Protein AF-A0A927T0H8-F1 (afdb_monomer)

Sequence (207 aa):
MIKKVFVKIILNYILGYVNIKVESYYIERFINICTSKKIFLWNIKRERATILYANISIKEYKQLKDIARKVSMKVSIEKKKGLPILLHKYRKRKIFAGFLLFIAIVLIIISQFIWNIEITGDEKINKTEILQELNNLGLDTGVLKSKINTTDIINEIRLKRNDIAWLGITLKGTNAIIEVVAREEKPNIIDENDYCNIVSEKARYNY

Nearest PDB structures (foldseek):
  6l3n-assembly2_B  TM=7.701E-01  e=1.654E-01  Actinosynnema pretiosum subsp. auranticum
  8g4u-assembly2_D  TM=7.265E-01  e=1.206E-01  Saccharopolyspora erythraea
  6iyr-assembly1_A  TM=6.822E-01  e=8.256E-02  Streptomyces albus subsp. albus
  5bp1-assembly1_A  TM=7.626E-01  e=1.248E+00  Mycolicibacterium smegmatis MC2 155
  7agt-assembly2_B  TM=6.842E-01  e=3.217E+00  Mycobacterium tuberculosis variant bovis AF2122/97

Secondary structure (DSSP, 8-state):
-HHHHHHHHHHHHHH-EEEEEEE-S-HHHHHHHHHHTT---EEEEEEETTEEEEEEEHHHHHHHHHHHHHTT-EEEEEEEESHHHHHHHTTTHHHHHHHHHHHHHHHHHHTTB--EEEEEE-TTS-HHHHHHHHHHTT--TT-BGGG--HHHHHHHHHHH-TTEEEEEEEEETTEEEEEEEEPPPPPP---TTS-------------

Radius of gyration: 41.16 Å; Cα contacts (8 Å, |Δi|>4): 237; chains: 1; bounding box: 79×66×105 Å

Foldseek 3Di:
DVVVVVVVVVVLQAQWKFKKKKFALCVVVLVVVCVVVVWDWPPWDDPDNGIIITIGRPVSVVVSVVVCVVVVIDMDTPDIHHDVVVCVVCVVCVVVVVVVVVVVVVVVVLQQFAAEEAEAEDPVDDPVVVQVLCVVQPNDGGGGNVVDDQVVSQVVCVVVDPQWPGWDWDDDGNYIYIYTYTDDDDPPPDDPPDDDDDDDDDDDDDD

pLDDT: mean 78.47, std 12.2, range [50.78, 95.25]

Structure (mmCIF, N/CA/C/O backbone):
data_AF-A0A927T0H8-F1
#
_entry.id   AF-A0A927T0H8-F1
#
loop_
_atom_site.group_PDB
_atom_site.id
_atom_site.type_symbol
_atom_site.label_atom_id
_atom_site.label_alt_id
_atom_site.label_comp_id
_atom_site.label_asym_id
_atom_site.label_entity_id
_atom_site.label_seq_id
_atom_site.pdbx_PDB_ins_code
_atom_site.Cartn_x
_atom_site.Cartn_y
_atom_site.Cartn_z
_atom_site.occupancy
_atom_site.B_iso_or_equiv
_atom_site.auth_seq_id
_atom_site.auth_comp_id
_atom_site.auth_asym_id
_atom_site.auth_atom_id
_atom_site.pdbx_PDB_model_num
ATOM 1 N N . MET A 1 1 ? -4.215 6.731 -38.609 1.00 51.22 1 MET A N 1
ATOM 2 C CA . MET A 1 1 ? -2.815 6.265 -38.788 1.00 51.22 1 MET A CA 1
ATOM 3 C C . MET A 1 1 ? -1.902 6.672 -37.619 1.00 51.22 1 MET A C 1
ATOM 5 O O . MET A 1 1 ? -1.222 5.814 -37.072 1.00 51.22 1 MET A O 1
ATOM 9 N N . ILE A 1 2 ? -1.968 7.928 -37.155 1.00 54.09 2 ILE A N 1
ATOM 10 C CA . ILE A 1 2 ? -1.129 8.506 -36.079 1.00 54.09 2 ILE A CA 1
ATOM 11 C C . ILE A 1 2 ? -1.240 7.763 -34.728 1.00 54.09 2 ILE A C 1
ATOM 13 O O . ILE A 1 2 ? -0.222 7.467 -34.107 1.00 54.09 2 ILE A O 1
ATOM 17 N N . LYS A 1 3 ? -2.449 7.352 -34.308 1.00 53.38 3 LYS A N 1
ATOM 18 C CA . LYS A 1 3 ? -2.653 6.598 -33.049 1.00 53.38 3 LYS A CA 1
ATOM 19 C C . LYS A 1 3 ? -1.874 5.271 -32.996 1.00 53.38 3 LYS A C 1
ATOM 21 O O . LYS A 1 3 ? -1.284 4.956 -31.970 1.00 53.38 3 LYS A O 1
ATOM 26 N N . LYS A 1 4 ? -1.802 4.515 -34.103 1.00 61.75 4 LYS A N 1
ATOM 27 C CA . LYS A 1 4 ? -1.051 3.240 -34.162 1.00 61.75 4 LYS A CA 1
ATOM 28 C C . LYS A 1 4 ? 0.462 3.452 -34.034 1.00 61.75 4 LYS A C 1
ATOM 30 O O . LYS A 1 4 ? 1.142 2.640 -33.414 1.00 61.75 4 LYS A O 1
ATOM 35 N N . VAL A 1 5 ? 0.977 4.550 -34.588 1.00 63.62 5 VAL A N 1
ATOM 36 C CA . VAL A 1 5 ? 2.399 4.914 -34.510 1.00 63.62 5 VAL A CA 1
ATOM 37 C C . VAL A 1 5 ? 2.775 5.297 -33.079 1.00 63.62 5 VAL A C 1
ATOM 39 O O . VAL A 1 5 ? 3.763 4.794 -32.552 1.00 63.62 5 VAL A O 1
ATOM 42 N N . PHE A 1 6 ? 1.944 6.103 -32.415 1.00 63.34 6 PHE A N 1
ATOM 43 C CA . PHE A 1 6 ? 2.181 6.537 -31.036 1.00 63.34 6 PHE A CA 1
ATOM 44 C C . PHE A 1 6 ? 2.152 5.366 -30.040 1.00 63.34 6 PHE A C 1
ATOM 46 O O . PHE A 1 6 ? 3.054 5.227 -29.216 1.00 63.34 6 PHE A O 1
ATOM 53 N N . VAL A 1 7 ? 1.179 4.457 -30.181 1.00 68.38 7 VAL A N 1
ATOM 54 C CA . VAL A 1 7 ? 1.100 3.228 -29.371 1.00 68.38 7 VAL A CA 1
ATOM 55 C C . VAL A 1 7 ? 2.334 2.348 -29.578 1.00 68.38 7 VAL A C 1
ATOM 57 O O . VAL A 1 7 ? 2.894 1.845 -28.608 1.00 68.38 7 VAL A O 1
ATOM 60 N N . LYS A 1 8 ? 2.814 2.199 -30.821 1.00 66.62 8 LYS A N 1
ATOM 61 C CA . LYS A 1 8 ? 4.019 1.408 -31.116 1.00 66.62 8 LYS A CA 1
ATOM 62 C C . LYS A 1 8 ? 5.281 2.037 -30.513 1.00 66.62 8 LYS A C 1
ATOM 64 O O . LYS A 1 8 ? 6.138 1.312 -30.012 1.00 66.62 8 LYS A O 1
ATOM 69 N N . ILE A 1 9 ? 5.380 3.368 -30.503 1.00 64.62 9 ILE A N 1
ATOM 70 C CA . ILE A 1 9 ? 6.479 4.096 -29.852 1.00 64.62 9 ILE A CA 1
ATOM 71 C C . ILE A 1 9 ? 6.465 3.838 -28.342 1.00 64.62 9 ILE A C 1
ATOM 73 O O . ILE A 1 9 ? 7.482 3.416 -27.795 1.00 64.62 9 ILE A O 1
ATOM 77 N N . ILE A 1 10 ? 5.318 4.013 -27.680 1.00 65.38 10 ILE A N 1
ATOM 78 C CA . ILE A 1 10 ? 5.164 3.761 -26.236 1.00 65.38 10 ILE A CA 1
ATOM 79 C C . ILE A 1 10 ? 5.499 2.302 -25.901 1.00 65.38 10 ILE A C 1
ATOM 81 O O . ILE A 1 10 ? 6.270 2.030 -24.981 1.00 65.38 10 ILE A O 1
ATOM 85 N N . LEU A 1 11 ? 4.996 1.353 -26.692 1.00 62.41 11 LEU A N 1
ATOM 86 C CA . LEU A 1 11 ? 5.275 -0.068 -26.502 1.00 62.41 11 LEU A CA 1
ATOM 87 C C . LEU A 1 11 ? 6.771 -0.385 -26.657 1.00 62.41 11 LEU A C 1
ATOM 89 O O . LEU A 1 11 ? 7.310 -1.197 -25.910 1.00 62.41 11 LEU A O 1
ATOM 93 N N . ASN A 1 12 ? 7.470 0.291 -27.572 1.00 63.91 12 ASN A N 1
ATOM 94 C CA . ASN A 1 12 ? 8.918 0.161 -27.729 1.00 63.91 12 ASN A CA 1
ATOM 95 C C . ASN A 1 12 ? 9.706 0.800 -26.571 1.00 63.91 12 ASN A C 1
ATOM 97 O O . ASN A 1 12 ? 10.769 0.293 -26.216 1.00 63.91 12 ASN A O 1
ATOM 101 N N . TYR A 1 13 ? 9.195 1.861 -25.937 1.00 62.28 13 TYR A N 1
ATOM 102 C CA . TYR A 1 13 ? 9.769 2.378 -24.687 1.00 62.28 13 TYR A CA 1
ATOM 103 C C . TYR A 1 13 ? 9.656 1.354 -23.542 1.00 62.28 13 TYR A C 1
ATOM 105 O O . TYR A 1 13 ? 10.612 1.188 -22.776 1.00 62.28 13 TYR A O 1
ATOM 113 N N . ILE A 1 14 ? 8.537 0.623 -23.474 1.00 60.03 14 ILE A N 1
ATOM 114 C CA . ILE A 1 14 ? 8.267 -0.415 -22.462 1.00 60.03 14 ILE A CA 1
ATOM 115 C C . ILE A 1 14 ? 9.086 -1.692 -22.720 1.00 60.03 14 ILE A C 1
ATOM 117 O O . ILE A 1 14 ? 9.751 -2.197 -21.820 1.00 60.03 14 ILE A O 1
ATOM 121 N N . LEU A 1 15 ? 9.087 -2.215 -23.949 1.00 63.41 15 LEU A N 1
ATOM 122 C CA . LEU A 1 15 ? 9.813 -3.442 -24.319 1.00 63.41 15 LEU A CA 1
ATOM 123 C C . LEU A 1 15 ? 11.328 -3.224 -24.457 1.00 63.41 15 LEU A C 1
ATOM 125 O O . LEU A 1 15 ? 12.110 -4.170 -24.373 1.00 63.41 15 LEU A O 1
ATOM 129 N N . GLY A 1 16 ? 11.736 -1.971 -24.642 1.00 69.25 16 GLY A N 1
ATOM 130 C CA . GLY A 1 16 ? 13.110 -1.543 -24.827 1.00 69.25 16 GLY A CA 1
ATOM 131 C C . GLY A 1 16 ? 13.518 -1.401 -26.291 1.00 69.25 16 GLY A C 1
ATOM 132 O O . GLY A 1 16 ? 13.097 -2.148 -27.180 1.00 69.25 16 GLY A O 1
ATOM 133 N N . TYR A 1 17 ? 14.385 -0.422 -26.531 1.00 80.75 17 TYR A N 1
ATOM 134 C CA . TYR A 1 17 ? 14.872 -0.044 -27.845 1.00 80.75 17 TYR A CA 1
ATOM 135 C C . TYR A 1 17 ? 16.393 0.146 -27.844 1.00 80.75 17 TYR A C 1
ATOM 137 O O . TYR A 1 17 ? 17.073 0.174 -26.815 1.00 80.75 17 TYR A O 1
ATOM 145 N N . VAL A 1 18 ? 16.969 0.241 -29.029 1.00 81.44 18 VAL A N 1
ATOM 146 C CA . VAL A 1 18 ? 18.387 0.534 -29.203 1.00 81.44 18 VAL A CA 1
ATOM 147 C C . VAL A 1 18 ? 18.530 1.721 -30.135 1.00 81.44 18 VAL A C 1
ATOM 149 O O . VAL A 1 18 ? 17.778 1.865 -31.098 1.00 81.44 18 VAL A O 1
ATOM 152 N N . ASN A 1 19 ? 19.472 2.597 -29.811 1.00 85.19 19 ASN A N 1
ATO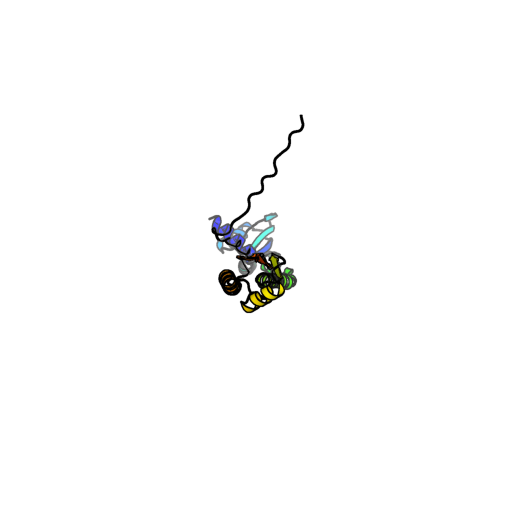M 153 C CA . ASN A 1 19 ? 19.912 3.636 -30.719 1.00 85.19 19 ASN A CA 1
ATOM 154 C C . ASN A 1 19 ? 21.028 3.055 -31.589 1.00 85.19 19 ASN A C 1
ATOM 156 O O . ASN A 1 19 ? 22.032 2.549 -31.071 1.00 85.19 19 ASN A O 1
ATOM 160 N N . ILE A 1 20 ? 20.799 3.071 -32.896 1.00 86.62 20 ILE A N 1
ATOM 161 C CA . ILE A 1 20 ? 21.731 2.570 -33.896 1.00 86.62 20 ILE A CA 1
ATOM 162 C C . ILE A 1 20 ? 22.372 3.733 -34.638 1.00 86.62 20 ILE A C 1
ATOM 164 O O . ILE A 1 20 ? 21.697 4.698 -34.992 1.00 86.62 20 ILE A O 1
ATOM 168 N N . LYS A 1 21 ? 23.664 3.579 -34.916 1.00 85.56 21 LYS A N 1
ATOM 169 C CA . LYS A 1 21 ? 24.424 4.381 -35.866 1.00 85.56 21 LYS A CA 1
ATOM 170 C C . LYS A 1 21 ? 24.621 3.553 -37.130 1.00 85.56 21 LYS A C 1
ATOM 172 O O . LYS A 1 21 ? 25.136 2.435 -37.064 1.00 85.56 21 LYS A O 1
ATOM 177 N N . VAL A 1 22 ? 24.207 4.093 -38.265 1.00 85.44 22 VAL A N 1
ATOM 178 C CA . VAL A 1 22 ? 24.336 3.465 -39.580 1.00 85.44 22 VAL A CA 1
ATOM 179 C C . VAL A 1 22 ? 25.307 4.293 -40.411 1.00 85.44 22 VAL A C 1
ATOM 181 O O . VAL A 1 22 ? 25.086 5.486 -40.612 1.00 85.44 22 VAL A O 1
ATOM 184 N N . GLU A 1 23 ? 26.376 3.653 -40.879 1.00 83.56 23 GLU A N 1
ATOM 185 C CA . GLU A 1 23 ? 27.380 4.233 -41.775 1.00 83.56 23 GLU A CA 1
ATOM 186 C C . GLU A 1 23 ? 27.221 3.583 -43.158 1.00 83.56 23 GLU A C 1
ATOM 188 O O . GLU A 1 23 ? 27.475 2.388 -43.332 1.00 83.56 23 GLU A O 1
ATOM 193 N N . SER A 1 24 ? 26.733 4.346 -44.139 1.00 79.06 24 SER A N 1
ATOM 194 C CA . SER A 1 24 ? 26.531 3.870 -45.512 1.00 79.06 24 SER A CA 1
ATOM 195 C C . SER A 1 24 ? 26.498 5.026 -46.508 1.00 79.06 24 SER A C 1
ATOM 197 O O . SER A 1 24 ? 25.971 6.092 -46.208 1.00 79.06 24 SER A O 1
ATOM 199 N N . TYR A 1 25 ? 26.987 4.785 -47.725 1.00 79.44 25 TYR A N 1
ATOM 200 C CA . TYR A 1 25 ? 26.871 5.720 -48.848 1.00 79.44 25 TYR A CA 1
ATOM 201 C C . TYR A 1 25 ? 25.426 5.877 -49.362 1.00 79.44 25 TYR A C 1
ATOM 203 O O . TYR A 1 25 ? 25.111 6.892 -49.972 1.00 79.44 25 TYR A O 1
ATOM 211 N N . TYR A 1 26 ? 24.528 4.922 -49.071 1.00 81.38 26 TYR A N 1
ATOM 212 C CA . TYR A 1 26 ? 23.147 4.898 -49.576 1.00 81.38 26 TYR A CA 1
ATOM 213 C C . TYR A 1 26 ? 22.114 4.793 -48.441 1.00 81.38 26 TYR A C 1
ATOM 215 O O . TYR A 1 26 ? 21.433 3.776 -48.274 1.00 81.38 26 TYR A O 1
ATOM 223 N N . ILE A 1 27 ? 21.983 5.862 -47.651 1.00 81.44 27 ILE A N 1
ATOM 224 C CA . ILE A 1 27 ? 21.064 5.923 -46.498 1.00 81.44 27 ILE A CA 1
ATOM 225 C C . ILE A 1 27 ? 19.593 5.741 -46.915 1.00 81.44 27 ILE A C 1
ATOM 227 O O . ILE A 1 27 ? 18.832 5.058 -46.233 1.00 81.44 27 ILE A O 1
ATOM 231 N N . GLU A 1 28 ? 19.180 6.310 -48.045 1.00 81.75 28 GLU A N 1
ATOM 232 C CA . GLU A 1 28 ? 17.794 6.225 -48.533 1.00 81.75 28 GLU A CA 1
ATOM 233 C C . GLU A 1 28 ? 17.397 4.785 -48.863 1.00 81.75 28 GLU A C 1
ATOM 235 O O . GLU A 1 28 ? 16.331 4.311 -48.466 1.00 81.75 28 GLU A O 1
ATOM 240 N N . ARG A 1 29 ? 18.310 4.035 -49.492 1.00 82.50 29 ARG A N 1
ATOM 241 C CA . ARG A 1 29 ? 18.117 2.608 -49.767 1.00 82.50 29 ARG A CA 1
ATOM 242 C C . ARG A 1 29 ? 17.949 1.812 -48.473 1.00 82.50 29 ARG A C 1
ATOM 244 O O . ARG A 1 29 ? 17.102 0.925 -48.413 1.00 82.50 29 ARG A O 1
ATOM 251 N N . PHE A 1 30 ? 18.705 2.146 -47.428 1.00 83.38 30 PHE A N 1
ATOM 252 C CA . PHE A 1 30 ? 18.557 1.524 -46.111 1.00 83.38 30 PHE A CA 1
ATOM 253 C C . PHE A 1 30 ? 17.175 1.791 -45.491 1.00 83.38 30 PHE A C 1
ATOM 255 O O . PHE A 1 30 ? 16.521 0.853 -45.028 1.00 83.38 30 PHE A O 1
ATOM 262 N N . ILE A 1 31 ? 16.698 3.039 -45.522 1.00 82.94 31 ILE A N 1
ATOM 263 C CA . ILE A 1 31 ? 15.376 3.414 -44.993 1.00 82.94 31 ILE A CA 1
ATOM 264 C C . ILE A 1 31 ? 14.260 2.697 -45.766 1.00 82.94 31 ILE A C 1
ATOM 266 O O . ILE A 1 31 ? 13.326 2.163 -45.158 1.00 82.94 31 ILE A O 1
ATOM 270 N N . ASN A 1 32 ? 14.388 2.606 -47.091 1.00 85.06 32 ASN A N 1
ATOM 271 C CA . ASN A 1 32 ? 13.431 1.902 -47.943 1.00 85.06 32 ASN A CA 1
ATOM 272 C C . ASN A 1 32 ? 13.386 0.402 -47.635 1.00 85.06 32 ASN A C 1
ATOM 274 O O . ASN A 1 32 ? 12.304 -0.168 -47.485 1.00 85.06 32 ASN A O 1
ATOM 278 N N . ILE A 1 33 ? 14.544 -0.239 -47.450 1.00 84.50 33 ILE A N 1
ATOM 279 C CA . ILE A 1 33 ? 14.611 -1.649 -47.048 1.00 84.50 33 ILE A CA 1
ATOM 280 C C . ILE A 1 33 ? 13.943 -1.850 -45.683 1.00 84.50 33 ILE A C 1
ATOM 282 O O . ILE A 1 33 ? 13.131 -2.766 -45.538 1.00 84.50 33 ILE A O 1
ATOM 286 N N . CYS A 1 34 ? 14.216 -0.986 -44.702 1.00 82.75 34 CYS A N 1
ATOM 287 C CA . CYS A 1 34 ? 13.588 -1.073 -43.382 1.00 82.75 34 CYS A CA 1
ATOM 288 C C . CYS A 1 34 ? 12.061 -0.952 -43.474 1.00 82.75 34 CYS A C 1
ATOM 290 O O . CYS A 1 34 ? 11.341 -1.777 -42.910 1.00 82.75 34 CYS A O 1
ATOM 292 N N . THR A 1 35 ? 11.573 0.002 -44.266 1.00 84.38 35 THR A N 1
ATOM 293 C CA . THR A 1 35 ? 10.138 0.221 -44.489 1.00 84.38 35 THR A CA 1
ATOM 294 C C . THR A 1 35 ? 9.486 -0.985 -45.172 1.00 84.38 35 THR A C 1
ATOM 296 O O . THR A 1 35 ? 8.466 -1.481 -44.693 1.00 84.38 35 THR A O 1
ATOM 299 N N . SER A 1 36 ? 10.114 -1.542 -46.217 1.00 84.19 36 SER A N 1
ATOM 300 C CA . SER A 1 36 ? 9.620 -2.739 -46.924 1.00 84.19 36 SER A CA 1
ATOM 301 C C . SER A 1 36 ? 9.540 -3.978 -46.019 1.00 84.19 36 SER A C 1
ATOM 303 O O . SER A 1 36 ? 8.610 -4.777 -46.112 1.00 84.19 36 SER A O 1
ATOM 305 N N . LYS A 1 37 ? 10.482 -4.105 -45.077 1.00 81.56 37 LYS A N 1
ATOM 306 C CA . LYS A 1 37 ? 10.556 -5.188 -44.086 1.00 81.56 37 LYS A CA 1
ATOM 307 C C . LYS A 1 37 ? 9.670 -4.940 -42.859 1.00 81.56 37 LYS A C 1
ATOM 309 O O . LYS A 1 37 ? 9.716 -5.734 -41.923 1.00 81.56 37 LYS A O 1
ATOM 314 N N . LYS A 1 38 ? 8.876 -3.859 -42.843 1.00 82.00 38 LYS A N 1
ATOM 315 C CA . LYS A 1 38 ? 8.044 -3.416 -41.706 1.00 82.00 38 LYS A CA 1
ATOM 316 C C . LYS A 1 38 ? 8.845 -3.143 -40.421 1.00 82.00 38 LYS A C 1
ATOM 318 O O . LYS A 1 38 ? 8.282 -3.168 -39.324 1.00 82.00 38 LYS A O 1
ATOM 323 N N . ILE A 1 39 ? 10.140 -2.852 -40.552 1.00 83.88 39 ILE A N 1
ATOM 324 C CA . ILE A 1 39 ? 11.016 -2.449 -39.450 1.00 83.88 39 ILE A CA 1
ATOM 325 C C . ILE A 1 39 ? 10.761 -0.974 -39.169 1.00 83.88 39 ILE A C 1
ATOM 327 O O . ILE A 1 39 ? 10.965 -0.120 -40.032 1.00 83.88 39 ILE A O 1
ATOM 331 N N . PHE A 1 40 ? 10.305 -0.670 -37.957 1.00 82.31 40 PHE A N 1
ATOM 332 C CA . PHE A 1 40 ? 9.950 0.692 -37.598 1.00 82.31 40 PHE A CA 1
ATOM 333 C C . PHE A 1 40 ? 11.157 1.440 -37.029 1.00 82.31 40 PHE A C 1
ATOM 335 O O . PHE A 1 40 ? 11.659 1.114 -35.953 1.00 82.31 40 PHE A O 1
ATOM 342 N N . LEU A 1 41 ? 11.591 2.471 -37.753 1.00 84.94 41 LEU A N 1
ATOM 343 C CA . LEU A 1 41 ? 12.614 3.415 -37.316 1.00 84.94 41 LEU A CA 1
ATOM 344 C C . LEU A 1 41 ? 11.937 4.703 -36.840 1.00 84.94 41 LEU A C 1
ATOM 346 O O . LEU A 1 41 ? 11.084 5.247 -37.538 1.00 84.94 41 LEU A O 1
ATOM 350 N N . TRP A 1 42 ? 12.325 5.211 -35.671 1.00 83.12 42 TRP A N 1
ATOM 351 C CA . TRP A 1 42 ? 11.837 6.502 -35.169 1.00 83.12 42 TRP A CA 1
ATOM 352 C C . TRP A 1 42 ? 12.976 7.380 -34.670 1.00 83.12 42 TRP A C 1
ATOM 354 O O . TRP A 1 42 ? 14.075 6.892 -34.401 1.00 83.12 42 TRP A O 1
ATOM 364 N N . ASN A 1 43 ? 12.696 8.682 -34.523 1.00 82.31 43 ASN A N 1
ATOM 365 C CA . ASN A 1 43 ? 13.684 9.685 -34.115 1.00 82.31 43 ASN A CA 1
ATOM 366 C C . ASN A 1 43 ? 14.953 9.599 -34.983 1.00 82.31 43 ASN A C 1
ATOM 368 O O . ASN A 1 43 ? 16.072 9.474 -34.482 1.00 82.31 43 ASN A O 1
ATOM 372 N N . ILE A 1 44 ? 14.733 9.583 -36.298 1.00 85.25 44 ILE A N 1
ATOM 373 C CA . ILE A 1 44 ? 15.790 9.516 -37.297 1.00 85.25 44 ILE A CA 1
ATOM 374 C C . ILE A 1 44 ? 16.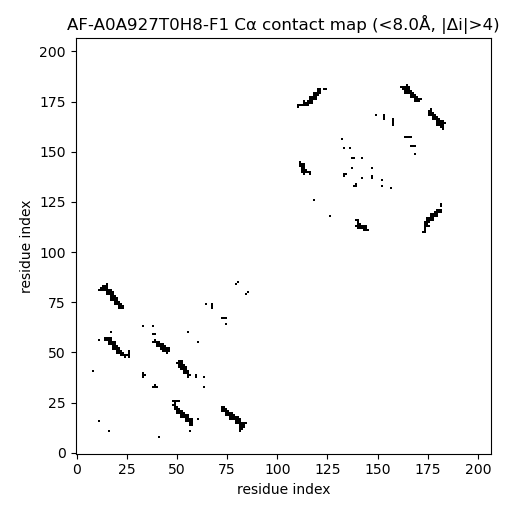507 10.867 -37.312 1.00 85.25 44 ILE A C 1
ATOM 376 O O . ILE A 1 44 ? 15.870 11.905 -37.479 1.00 85.25 44 ILE A O 1
ATOM 380 N N . LYS A 1 45 ? 17.826 10.856 -37.126 1.00 84.50 45 LYS A N 1
ATOM 381 C CA . LYS A 1 45 ? 18.687 12.041 -37.167 1.00 84.50 45 LYS A CA 1
ATOM 382 C C . LYS A 1 45 ? 19.813 11.800 -38.158 1.00 84.50 45 LYS A C 1
ATOM 384 O O . LYS A 1 45 ? 20.544 10.820 -38.036 1.00 84.50 45 LYS A O 1
ATOM 389 N N . ARG A 1 46 ? 19.958 12.686 -39.137 1.00 83.31 46 ARG A N 1
ATOM 390 C CA . ARG A 1 46 ? 21.041 12.628 -40.121 1.00 83.31 46 ARG A CA 1
ATOM 391 C C . ARG A 1 46 ? 22.128 13.608 -39.697 1.00 83.31 46 ARG A C 1
ATOM 393 O O . ARG A 1 46 ? 21.845 14.790 -39.556 1.00 83.31 46 ARG A O 1
ATOM 400 N N . GLU A 1 47 ? 23.337 13.108 -39.460 1.00 81.00 47 GLU A N 1
ATOM 401 C CA . GLU A 1 47 ? 24.484 13.950 -39.078 1.00 81.00 47 GLU A CA 1
ATOM 402 C C . GLU A 1 47 ? 25.348 14.290 -40.297 1.00 81.00 47 GLU A C 1
ATOM 404 O O . GLU A 1 47 ? 25.829 15.409 -40.426 1.00 81.00 47 GLU A O 1
ATOM 409 N N . ARG A 1 48 ? 25.520 13.338 -41.226 1.00 79.69 48 ARG A N 1
ATOM 410 C CA . ARG A 1 48 ? 26.255 13.531 -42.488 1.00 79.69 48 ARG A CA 1
ATOM 411 C C . ARG A 1 48 ? 25.538 12.834 -43.642 1.00 79.69 48 ARG A C 1
ATOM 413 O O . ARG A 1 48 ? 24.638 12.020 -43.427 1.00 79.69 48 ARG A O 1
ATOM 420 N N . ALA A 1 49 ? 25.977 13.089 -44.875 1.00 78.12 49 ALA A N 1
ATOM 421 C CA . ALA A 1 49 ? 25.463 12.395 -46.059 1.00 78.12 49 ALA A CA 1
ATOM 422 C C . ALA A 1 49 ? 25.550 10.860 -45.935 1.00 78.12 49 ALA A C 1
ATOM 424 O O . ALA A 1 49 ? 24.681 10.176 -46.472 1.00 78.12 49 ALA A O 1
ATOM 425 N N . THR A 1 50 ? 26.530 10.360 -45.170 1.00 81.06 50 THR A N 1
ATOM 426 C CA . THR A 1 50 ? 26.842 8.937 -44.975 1.00 81.06 50 THR A CA 1
ATOM 427 C C . THR A 1 50 ? 26.528 8.379 -43.579 1.00 81.06 50 THR A C 1
ATOM 429 O O . THR A 1 50 ? 26.698 7.180 -43.357 1.00 81.06 50 THR A O 1
ATOM 432 N N . ILE A 1 51 ? 26.072 9.213 -42.629 1.00 84.81 51 ILE A N 1
ATOM 433 C CA . ILE A 1 51 ? 25.831 8.811 -41.230 1.00 84.81 51 ILE A CA 1
ATOM 434 C C . ILE A 1 51 ? 24.387 9.115 -40.809 1.00 84.81 51 ILE A C 1
ATOM 436 O O . ILE A 1 51 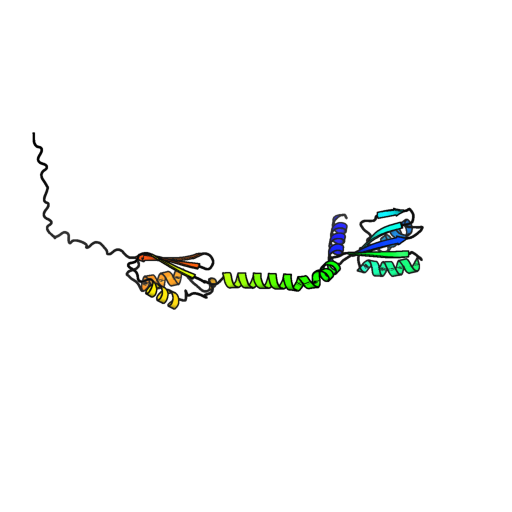? 23.948 10.269 -40.834 1.00 84.81 51 ILE A O 1
ATOM 440 N N . LEU A 1 52 ? 23.680 8.074 -40.356 1.00 87.69 52 LEU A N 1
ATOM 441 C CA . LEU A 1 52 ? 22.311 8.128 -39.837 1.00 87.69 52 LEU A CA 1
ATOM 442 C C . LEU A 1 52 ? 22.242 7.568 -38.412 1.00 87.69 52 LEU A C 1
ATOM 444 O O . LEU A 1 52 ? 22.751 6.480 -38.146 1.00 87.69 52 LEU A O 1
ATOM 448 N N . TYR A 1 53 ? 21.515 8.249 -37.532 1.00 86.56 53 TYR A N 1
ATOM 449 C CA . TYR A 1 53 ? 21.092 7.721 -36.239 1.00 86.56 53 TYR A CA 1
ATOM 450 C C . TYR A 1 53 ? 19.599 7.442 -36.260 1.00 86.56 53 TYR A C 1
ATOM 452 O O . TYR A 1 53 ? 18.814 8.260 -36.735 1.00 86.56 53 TYR A O 1
ATOM 460 N N . ALA A 1 54 ? 19.191 6.304 -35.717 1.00 86.62 54 ALA A N 1
ATOM 461 C CA . ALA A 1 54 ? 17.781 5.974 -35.564 1.00 86.62 54 ALA A CA 1
ATOM 462 C C . ALA A 1 54 ? 17.559 5.139 -34.306 1.00 86.62 54 ALA A C 1
ATOM 464 O O . ALA A 1 54 ? 18.449 4.430 -33.836 1.00 86.62 54 ALA A O 1
ATOM 465 N N . ASN A 1 55 ? 16.349 5.204 -33.762 1.00 85.38 55 ASN A N 1
ATOM 466 C CA . ASN A 1 55 ? 15.911 4.269 -32.738 1.00 85.38 55 ASN A CA 1
ATOM 467 C C . ASN A 1 55 ? 15.175 3.097 -33.399 1.00 85.38 55 ASN A C 1
ATOM 469 O O . ASN A 1 55 ? 14.376 3.300 -34.314 1.00 85.38 55 ASN A O 1
ATOM 473 N N . ILE A 1 56 ? 15.437 1.885 -32.912 1.00 85.75 56 ILE A N 1
ATOM 474 C CA . ILE A 1 56 ? 14.807 0.639 -33.367 1.00 85.75 56 ILE A CA 1
ATOM 475 C C . ILE A 1 56 ? 14.477 -0.258 -32.168 1.00 85.75 56 ILE A C 1
ATOM 477 O O . ILE A 1 56 ? 15.181 -0.251 -31.156 1.00 85.75 56 ILE A O 1
ATOM 481 N N . SER A 1 57 ? 13.401 -1.041 -32.255 1.00 82.56 57 SER A N 1
ATOM 482 C CA . SER A 1 57 ? 13.032 -2.005 -31.210 1.00 82.56 57 SER A CA 1
ATOM 483 C C . SER A 1 57 ? 14.091 -3.107 -31.066 1.00 82.56 57 SER A C 1
ATOM 485 O O . SER A 1 57 ? 14.685 -3.529 -32.057 1.00 82.56 57 SER A O 1
ATOM 487 N N . ILE A 1 58 ? 14.311 -3.639 -29.855 1.00 78.12 58 ILE A N 1
ATOM 488 C CA . ILE A 1 58 ? 15.295 -4.722 -29.620 1.00 78.12 58 ILE A CA 1
ATOM 489 C C . ILE A 1 58 ? 14.989 -5.965 -30.476 1.00 78.12 58 ILE A C 1
ATOM 491 O O . ILE A 1 58 ? 15.906 -6.594 -31.007 1.00 78.12 58 ILE A O 1
ATOM 495 N N . LYS A 1 59 ? 13.703 -6.308 -30.643 1.00 76.00 59 LYS A N 1
ATOM 496 C CA . LYS A 1 59 ? 13.271 -7.459 -31.459 1.00 76.00 59 LYS A CA 1
ATOM 497 C C . LYS A 1 59 ? 13.571 -7.239 -32.944 1.00 76.00 59 LYS A C 1
ATOM 499 O O . LYS A 1 59 ? 14.105 -8.123 -33.610 1.00 76.00 59 LYS A O 1
ATOM 504 N N . GLU A 1 60 ? 13.261 -6.043 -33.438 1.00 79.44 60 GLU A N 1
ATOM 505 C CA . GLU A 1 60 ? 13.450 -5.650 -34.838 1.00 79.44 60 GLU A CA 1
ATOM 506 C C . GLU A 1 60 ? 14.945 -5.456 -35.170 1.00 79.44 60 GLU A C 1
ATOM 508 O O . GLU A 1 60 ? 15.372 -5.762 -36.280 1.00 79.44 60 GLU A O 1
ATOM 513 N N . TYR A 1 61 ? 15.783 -5.064 -34.198 1.00 81.06 61 TYR A N 1
ATOM 514 C CA . TYR A 1 61 ? 17.238 -4.968 -34.374 1.00 81.06 61 TYR A CA 1
ATOM 515 C C . TYR A 1 61 ? 17.888 -6.312 -34.733 1.00 81.06 61 TYR A C 1
ATOM 517 O O . TYR A 1 61 ? 18.802 -6.351 -35.557 1.00 81.06 61 TYR A O 1
ATOM 525 N N . LYS A 1 62 ? 17.411 -7.428 -34.159 1.00 78.38 62 LYS A N 1
ATOM 526 C CA . LYS A 1 62 ? 17.930 -8.765 -34.498 1.00 78.38 62 LYS A CA 1
ATOM 527 C C . LYS A 1 62 ? 17.722 -9.071 -35.984 1.00 78.38 62 LYS A C 1
ATOM 529 O O . LYS A 1 62 ? 18.646 -9.536 -36.639 1.00 78.38 62 LYS A O 1
ATOM 534 N N . GLN A 1 63 ? 16.550 -8.728 -36.515 1.00 79.25 63 GLN A N 1
ATOM 535 C CA . GLN A 1 63 ? 16.228 -8.881 -37.936 1.00 79.25 63 GLN A CA 1
ATOM 536 C C . GLN A 1 63 ? 17.032 -7.906 -38.808 1.00 79.25 63 GLN A C 1
ATOM 538 O O . GLN A 1 63 ? 17.524 -8.282 -39.871 1.00 79.25 63 GLN A O 1
ATOM 543 N N . LEU A 1 64 ? 17.216 -6.667 -38.339 1.00 80.62 64 LEU A N 1
ATOM 544 C CA . LEU A 1 64 ? 18.013 -5.659 -39.033 1.00 80.62 64 LEU A CA 1
ATOM 545 C C . LEU A 1 64 ? 19.480 -6.083 -39.177 1.00 80.62 64 LEU A C 1
ATOM 547 O O . LEU A 1 64 ? 20.071 -5.859 -40.229 1.00 80.62 64 LEU A O 1
ATOM 551 N N . LYS A 1 65 ? 20.062 -6.721 -38.155 1.00 78.00 65 LYS A N 1
ATOM 552 C CA . LYS A 1 65 ? 21.454 -7.197 -38.179 1.00 78.00 65 LYS A CA 1
ATOM 553 C C . LYS A 1 65 ? 21.708 -8.171 -39.332 1.00 78.00 65 LYS A C 1
ATOM 555 O O . LYS A 1 65 ? 22.728 -8.067 -40.010 1.00 78.00 65 LYS A O 1
ATOM 560 N N . ASP A 1 66 ? 20.775 -9.086 -39.575 1.00 77.44 66 ASP A N 1
ATOM 561 C CA . ASP A 1 66 ? 20.905 -10.068 -40.652 1.00 77.44 66 ASP A CA 1
ATOM 562 C C . ASP A 1 66 ? 20.741 -9.432 -42.037 1.00 77.44 66 ASP A C 1
ATOM 564 O O . ASP A 1 66 ? 21.405 -9.840 -42.989 1.00 77.44 66 ASP A O 1
ATOM 568 N N . ILE A 1 67 ? 19.917 -8.388 -42.148 1.00 77.25 67 ILE A N 1
ATOM 569 C CA . ILE A 1 67 ? 19.752 -7.611 -43.383 1.00 77.25 67 ILE A CA 1
ATOM 570 C C . ILE A 1 67 ? 20.994 -6.757 -43.653 1.00 77.25 67 ILE A C 1
ATOM 572 O O . ILE A 1 67 ? 21.516 -6.777 -44.763 1.00 77.25 67 ILE A O 1
ATOM 576 N N . ALA A 1 68 ? 21.506 -6.055 -42.641 1.00 76.00 68 ALA A N 1
ATOM 577 C CA . ALA A 1 68 ? 22.697 -5.219 -42.760 1.00 76.00 68 ALA A CA 1
ATOM 578 C C . ALA A 1 68 ? 23.919 -6.029 -43.219 1.00 76.00 68 ALA A C 1
ATOM 580 O O . ALA A 1 68 ? 24.680 -5.560 -44.063 1.00 76.00 68 ALA A O 1
ATOM 581 N N . ARG A 1 69 ? 24.050 -7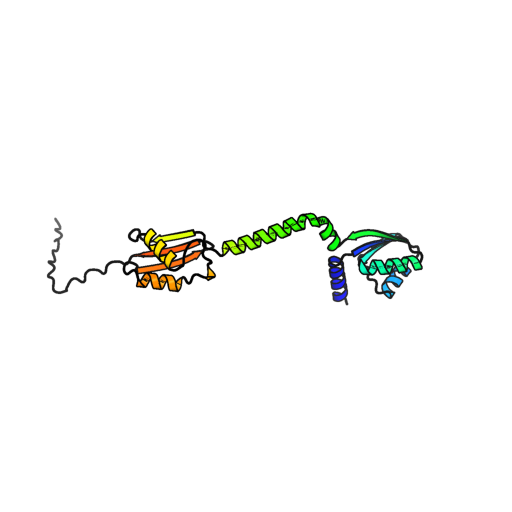.276 -42.740 1.00 75.88 69 ARG A N 1
ATOM 582 C CA . ARG A 1 69 ? 25.104 -8.205 -43.172 1.00 75.88 69 ARG A CA 1
ATOM 583 C C . ARG A 1 69 ? 24.985 -8.587 -44.652 1.00 75.88 69 ARG A C 1
ATOM 585 O O . ARG A 1 69 ? 26.002 -8.694 -45.321 1.00 75.88 69 ARG A O 1
ATOM 592 N N . LYS A 1 70 ? 23.765 -8.764 -45.174 1.00 76.12 70 LYS A N 1
ATOM 593 C CA . LYS A 1 70 ? 23.525 -9.097 -46.593 1.00 76.12 70 LYS A CA 1
ATOM 594 C C . LYS A 1 70 ? 23.775 -7.926 -47.545 1.00 76.12 70 LYS A C 1
ATOM 596 O O . LYS A 1 70 ? 24.057 -8.151 -48.712 1.00 76.12 70 LYS A O 1
ATOM 601 N N . VAL A 1 71 ? 23.638 -6.693 -47.058 1.00 71.62 71 VAL A N 1
ATOM 602 C CA . VAL A 1 71 ? 23.755 -5.465 -47.866 1.00 71.62 71 VAL A CA 1
ATOM 603 C C . VAL A 1 71 ? 25.102 -4.757 -47.619 1.00 71.62 71 VAL A C 1
ATOM 605 O O . VAL A 1 71 ? 25.298 -3.629 -48.057 1.00 71.62 71 VAL A O 1
ATOM 608 N N . SER A 1 72 ? 26.045 -5.403 -46.919 1.00 72.44 72 SER A N 1
ATOM 609 C CA . SER A 1 72 ? 27.370 -4.852 -46.578 1.00 72.44 72 SER A CA 1
ATOM 610 C C . SER A 1 72 ? 27.309 -3.461 -45.926 1.00 72.44 72 SER A C 1
ATOM 612 O O . SER A 1 72 ? 28.131 -2.588 -46.196 1.00 72.44 72 SER A O 1
ATOM 614 N N . MET A 1 73 ? 26.313 -3.236 -45.065 1.00 78.38 73 MET A N 1
ATOM 615 C CA . MET A 1 73 ? 26.127 -1.976 -44.340 1.00 78.38 73 MET A CA 1
ATOM 616 C C . MET A 1 73 ? 26.691 -2.080 -42.924 1.00 78.38 73 MET A C 1
ATOM 618 O O . MET A 1 73 ? 26.471 -3.073 -42.225 1.00 78.38 73 MET A O 1
ATOM 622 N N . LYS A 1 74 ? 27.367 -1.026 -42.460 1.00 78.44 74 LYS A N 1
ATOM 623 C CA . LYS A 1 74 ? 27.934 -0.982 -41.111 1.00 78.44 74 LYS A CA 1
ATOM 624 C C . LYS A 1 74 ? 26.918 -0.384 -40.138 1.00 78.44 74 LYS A C 1
ATOM 626 O O . LYS A 1 74 ? 26.612 0.806 -40.186 1.00 78.44 74 LYS A O 1
ATOM 631 N N . VAL A 1 75 ? 26.376 -1.232 -39.262 1.00 81.94 75 VAL A N 1
ATOM 632 C CA . VAL A 1 75 ? 25.396 -0.850 -38.234 1.00 81.94 75 VAL A CA 1
ATOM 633 C C . VAL A 1 75 ? 25.986 -1.107 -36.853 1.00 81.94 75 VAL A C 1
ATOM 635 O O . VAL A 1 75 ? 26.189 -2.257 -36.460 1.00 81.94 75 VAL A O 1
ATOM 638 N N . SER A 1 76 ? 26.209 -0.036 -36.099 1.00 80.19 76 SER A N 1
ATOM 639 C CA . SER A 1 76 ? 26.746 -0.073 -34.739 1.00 80.19 76 SER A CA 1
ATOM 640 C C . SER A 1 76 ? 25.667 0.305 -33.727 1.00 80.19 76 SER A C 1
ATOM 642 O O . SER A 1 76 ? 24.839 1.177 -33.984 1.00 80.19 76 SER A O 1
ATOM 644 N N . ILE A 1 77 ? 25.663 -0.338 -32.558 1.00 81.06 77 ILE A N 1
ATOM 645 C CA . ILE A 1 77 ? 24.789 0.060 -31.445 1.00 81.06 77 ILE A CA 1
ATOM 646 C C . ILE A 1 77 ? 25.529 1.124 -30.641 1.00 81.06 77 ILE A C 1
ATOM 648 O O . ILE A 1 77 ? 26.565 0.818 -30.059 1.00 81.06 77 ILE A O 1
ATOM 652 N N . GLU A 1 78 ? 24.997 2.343 -30.573 1.00 76.69 78 GLU A N 1
ATOM 653 C CA . GLU A 1 78 ? 25.593 3.391 -29.738 1.00 76.69 78 GLU A CA 1
ATOM 654 C C . GLU A 1 78 ? 25.163 3.206 -28.279 1.00 76.69 78 GLU A C 1
ATOM 656 O O . GLU A 1 78 ? 25.983 3.159 -27.365 1.00 76.69 78 GLU A O 1
ATOM 661 N N . LYS A 1 79 ? 23.850 3.082 -28.043 1.00 67.88 79 LYS A N 1
ATOM 662 C CA . LYS A 1 79 ? 23.273 2.983 -26.696 1.00 67.88 79 LYS A CA 1
ATOM 663 C C . LYS A 1 79 ? 22.053 2.075 -26.709 1.00 67.88 79 LYS A C 1
ATOM 665 O O . LYS A 1 79 ? 21.160 2.221 -27.541 1.00 67.88 79 LYS A O 1
ATOM 670 N N . LYS A 1 80 ? 21.968 1.170 -25.738 1.00 68.19 80 LYS A N 1
ATOM 671 C CA . LYS A 1 80 ? 20.738 0.420 -25.461 1.00 68.19 80 LYS A CA 1
ATOM 672 C C . LYS A 1 80 ? 19.920 1.232 -24.449 1.00 68.19 80 LYS A C 1
ATOM 674 O O . LYS A 1 80 ? 20.453 1.595 -23.401 1.00 68.19 80 LYS A O 1
ATOM 679 N N . LYS A 1 81 ? 18.653 1.544 -24.742 1.00 62.78 81 LYS A N 1
ATOM 680 C CA . LYS A 1 81 ? 17.775 2.341 -23.863 1.00 62.78 81 LYS A CA 1
ATOM 681 C C . LYS A 1 81 ? 16.396 1.692 -23.747 1.00 62.78 81 LYS A C 1
ATOM 683 O O . LYS A 1 81 ? 15.820 1.259 -24.730 1.00 62.78 81 LYS A O 1
ATOM 688 N N . GLY A 1 82 ? 15.834 1.619 -22.547 1.00 62.12 82 GLY A N 1
ATOM 689 C CA . GLY A 1 82 ? 14.501 1.043 -22.360 1.00 62.12 82 GLY A CA 1
ATOM 690 C C . GLY A 1 82 ? 14.224 0.598 -20.936 1.00 62.12 82 GLY A C 1
ATOM 691 O O . GLY A 1 82 ? 15.153 0.496 -20.129 1.00 62.12 82 GLY A O 1
ATOM 692 N N . LEU A 1 83 ? 12.958 0.279 -20.660 1.00 57.78 83 LEU A N 1
ATOM 693 C CA . LEU A 1 83 ? 12.515 -0.264 -19.375 1.00 57.78 83 LEU A CA 1
ATOM 694 C C . LEU A 1 83 ? 13.375 -1.441 -18.870 1.00 57.78 83 LEU A C 1
ATOM 696 O O . LEU A 1 83 ? 13.798 -1.381 -17.719 1.00 57.78 83 LEU A O 1
ATOM 700 N N . PRO A 1 84 ? 13.736 -2.465 -19.676 1.00 57.28 84 PRO A N 1
ATOM 701 C CA . PRO A 1 84 ? 14.547 -3.581 -19.178 1.00 57.28 84 PRO A CA 1
ATOM 702 C C . PRO A 1 84 ? 15.967 -3.174 -18.748 1.00 57.28 84 PRO A C 1
ATOM 704 O O . PRO A 1 84 ? 16.534 -3.793 -17.853 1.00 57.28 84 PRO A O 1
ATOM 707 N N . ILE A 1 85 ? 16.536 -2.110 -19.323 1.00 59.47 85 ILE A N 1
ATOM 708 C CA . ILE A 1 85 ? 17.888 -1.622 -18.995 1.00 59.47 85 ILE A CA 1
ATOM 709 C C . ILE A 1 85 ? 17.853 -0.711 -17.766 1.00 59.47 85 ILE A C 1
ATOM 711 O O . ILE A 1 85 ? 18.721 -0.815 -16.901 1.00 59.47 85 ILE A O 1
ATOM 715 N N . LEU A 1 86 ? 16.809 0.115 -17.638 1.00 57.66 86 LEU A N 1
ATOM 716 C CA . LEU A 1 86 ? 16.497 0.837 -16.401 1.00 57.66 86 LEU A CA 1
ATOM 717 C C . LEU A 1 86 ? 16.256 -0.148 -15.245 1.00 57.66 86 LEU A C 1
ATOM 719 O O . LEU A 1 86 ? 16.896 -0.038 -14.204 1.00 57.66 86 LEU A O 1
ATOM 723 N N . LEU A 1 87 ? 15.428 -1.177 -15.445 1.00 55.47 87 LEU A N 1
ATOM 724 C CA . LEU A 1 87 ? 15.153 -2.217 -14.446 1.00 55.47 87 LEU A CA 1
ATOM 725 C C . LEU A 1 87 ? 16.400 -3.022 -14.053 1.00 55.47 87 LEU A C 1
ATOM 727 O O . LEU A 1 87 ? 16.477 -3.487 -12.916 1.00 55.47 87 LEU A O 1
ATOM 731 N N . HIS A 1 88 ? 17.366 -3.192 -14.962 1.00 61.28 88 HIS A N 1
ATOM 732 C CA . HIS A 1 88 ? 18.640 -3.849 -14.664 1.00 61.28 88 HIS A CA 1
ATOM 733 C C . HIS A 1 88 ? 19.591 -2.928 -13.883 1.00 61.28 88 HIS A C 1
ATOM 735 O O . HIS A 1 88 ? 20.189 -3.360 -12.900 1.00 61.28 88 HIS A O 1
ATOM 741 N N . LYS A 1 89 ? 19.662 -1.638 -14.243 1.00 58.12 89 LYS A N 1
ATOM 742 C CA . LYS A 1 89 ? 20.452 -0.620 -13.527 1.00 58.12 89 LYS A CA 1
ATOM 743 C C . LYS A 1 89 ? 19.923 -0.357 -12.109 1.00 58.12 89 LYS A C 1
ATOM 745 O O . LYS A 1 89 ? 20.705 -0.134 -11.193 1.00 58.12 89 LYS A O 1
ATOM 750 N N . TYR A 1 90 ? 18.608 -0.460 -11.908 1.00 56.72 90 TYR A N 1
ATOM 751 C CA . TYR A 1 90 ? 17.942 -0.309 -10.609 1.00 56.72 90 TYR A CA 1
ATOM 752 C C . TYR A 1 90 ? 17.635 -1.644 -9.907 1.00 56.72 90 TYR A C 1
ATOM 754 O O . TYR A 1 90 ? 16.876 -1.669 -8.940 1.00 56.72 90 TYR A O 1
ATOM 762 N N . ARG A 1 91 ? 18.241 -2.764 -10.331 1.00 56.34 91 ARG A N 1
ATOM 763 C CA . ARG A 1 91 ? 17.970 -4.100 -9.763 1.00 56.34 91 ARG A CA 1
ATOM 764 C C . ARG A 1 91 ? 18.250 -4.184 -8.255 1.00 56.34 91 ARG A C 1
ATOM 766 O O . ARG A 1 91 ? 17.489 -4.840 -7.555 1.00 56.34 91 ARG A O 1
ATOM 773 N N . LYS A 1 92 ? 19.247 -3.448 -7.738 1.00 57.09 92 LYS A N 1
ATOM 774 C CA . LYS A 1 92 ? 19.498 -3.322 -6.286 1.00 57.09 92 LYS A CA 1
ATOM 775 C C . LYS A 1 92 ? 18.447 -2.481 -5.538 1.00 57.09 92 LYS A C 1
ATOM 777 O O . LYS A 1 92 ? 18.243 -2.698 -4.352 1.00 57.09 92 LYS A O 1
ATOM 782 N N . ARG A 1 93 ? 17.732 -1.568 -6.211 1.00 64.75 93 ARG A N 1
ATOM 783 C CA . ARG A 1 93 ? 16.641 -0.765 -5.616 1.00 64.75 93 ARG A CA 1
ATOM 784 C C . ARG A 1 93 ? 15.270 -1.455 -5.653 1.00 64.75 93 ARG A C 1
ATOM 786 O O . ARG A 1 93 ? 14.338 -0.941 -5.049 1.00 64.75 93 ARG A O 1
ATOM 793 N N . LYS A 1 94 ? 15.125 -2.620 -6.302 1.00 62.31 94 LYS A N 1
ATOM 794 C CA . LYS A 1 94 ? 13.873 -3.405 -6.264 1.00 62.31 94 LYS A CA 1
ATOM 795 C C . LYS A 1 94 ? 13.588 -3.994 -4.887 1.00 62.31 94 LYS A C 1
ATOM 797 O O . LYS A 1 94 ? 12.430 -4.052 -4.50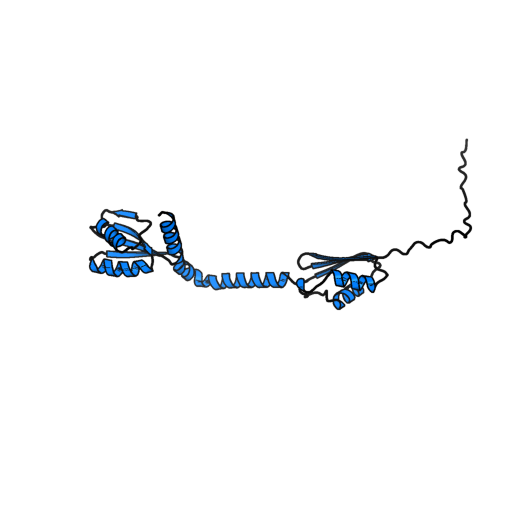6 1.00 62.31 94 LYS A O 1
ATOM 802 N N . ILE A 1 95 ? 14.629 -4.378 -4.144 1.00 68.88 95 ILE A N 1
ATOM 803 C CA . ILE A 1 95 ? 14.489 -4.799 -2.743 1.00 68.88 95 ILE A CA 1
ATOM 804 C C . ILE A 1 95 ? 13.965 -3.625 -1.919 1.00 68.88 95 ILE A C 1
ATOM 806 O O . ILE A 1 95 ? 13.024 -3.797 -1.167 1.00 68.88 95 ILE A O 1
ATOM 810 N N . PHE A 1 96 ? 14.495 -2.417 -2.137 1.00 72.50 96 PHE A N 1
ATOM 811 C CA . PHE A 1 96 ? 14.013 -1.216 -1.453 1.00 72.50 96 PHE A CA 1
ATOM 812 C C . PHE A 1 96 ? 12.559 -0.879 -1.812 1.00 72.50 96 PHE A C 1
ATOM 814 O O . PHE A 1 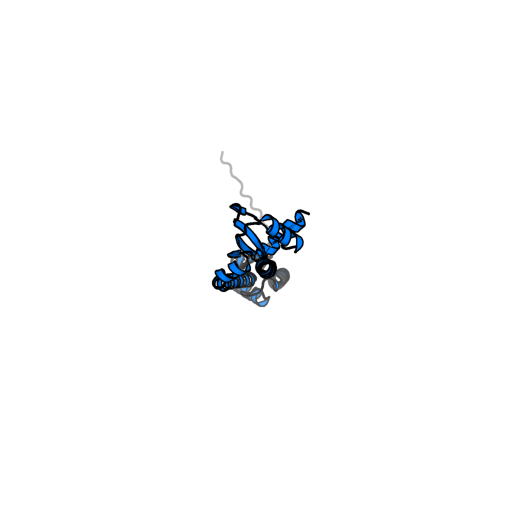96 ? 11.761 -0.611 -0.927 1.00 72.50 96 PHE A O 1
ATOM 821 N N . ALA A 1 97 ? 12.187 -0.949 -3.094 1.00 79.00 97 ALA A N 1
ATOM 822 C CA . ALA A 1 97 ? 10.803 -0.728 -3.518 1.00 79.00 97 ALA A CA 1
ATOM 823 C C . ALA A 1 97 ? 9.847 -1.812 -2.984 1.00 79.00 97 ALA A C 1
ATOM 825 O O . ALA A 1 97 ? 8.746 -1.494 -2.553 1.00 79.00 97 ALA A O 1
ATOM 826 N N . GLY A 1 98 ? 10.274 -3.079 -2.979 1.00 84.56 98 GLY A N 1
ATOM 827 C CA . GLY A 1 98 ? 9.508 -4.187 -2.409 1.00 84.56 98 GLY A CA 1
ATOM 828 C C . GLY A 1 98 ? 9.368 -4.080 -0.892 1.00 84.56 98 GLY A C 1
ATOM 829 O O . GLY A 1 98 ? 8.284 -4.291 -0.369 1.00 84.56 98 GLY A O 1
ATOM 830 N N . PHE A 1 99 ? 10.429 -3.677 -0.196 1.00 84.69 99 PHE A N 1
ATOM 831 C CA . PHE A 1 99 ? 10.426 -3.427 1.242 1.00 84.69 99 PHE A CA 1
ATOM 832 C C . PHE A 1 99 ? 9.535 -2.237 1.609 1.00 84.69 99 PHE A C 1
ATOM 834 O O . PHE A 1 99 ? 8.756 -2.323 2.549 1.00 84.69 99 PHE A O 1
ATOM 841 N N . LEU A 1 100 ? 9.578 -1.157 0.825 1.00 86.81 100 LEU A N 1
ATOM 842 C CA . LEU A 1 100 ? 8.691 -0.010 1.005 1.00 86.81 100 LEU A CA 1
ATOM 843 C C . LEU A 1 100 ? 7.221 -0.405 0.810 1.00 86.81 100 LEU A C 1
ATOM 845 O O . LEU A 1 100 ? 6.367 -0.014 1.600 1.00 86.81 100 LEU A O 1
ATOM 849 N N . LEU A 1 101 ? 6.934 -1.218 -0.211 1.00 91.06 101 LEU A N 1
ATOM 850 C CA . LEU A 1 101 ? 5.592 -1.740 -0.461 1.00 91.06 101 LEU A CA 1
ATOM 851 C C . LEU A 1 101 ? 5.137 -2.694 0.655 1.00 91.06 101 LEU A C 1
ATOM 853 O O . LEU A 1 101 ? 3.990 -2.624 1.084 1.00 91.06 101 LEU A O 1
ATOM 857 N N . PHE A 1 102 ? 6.038 -3.529 1.173 1.00 92.38 102 PHE A N 1
ATOM 858 C CA . PHE A 1 102 ? 5.779 -4.394 2.322 1.00 92.38 102 PHE A CA 1
ATOM 859 C C . PHE A 1 102 ? 5.445 -3.585 3.581 1.00 92.38 102 PHE A C 1
ATOM 861 O O . PHE A 1 102 ? 4.417 -3.839 4.201 1.00 92.38 102 PHE A O 1
ATOM 868 N N . ILE A 1 103 ? 6.246 -2.566 3.915 1.00 94.06 103 ILE A N 1
ATOM 869 C CA . ILE A 1 103 ? 5.964 -1.664 5.042 1.00 94.06 103 ILE A CA 1
ATOM 870 C C . ILE A 1 103 ? 4.607 -0.984 4.857 1.00 94.06 103 ILE A C 1
ATOM 872 O O . ILE A 1 103 ? 3.823 -0.942 5.798 1.00 94.06 103 ILE A O 1
ATOM 876 N N . ALA A 1 104 ? 4.299 -0.490 3.656 1.00 94.38 104 ALA A N 1
ATOM 877 C CA . ALA A 1 104 ? 3.013 0.148 3.388 1.00 94.38 104 ALA A CA 1
ATOM 878 C C . ALA A 1 104 ? 1.831 -0.807 3.633 1.00 94.38 104 ALA A C 1
ATOM 880 O O . ALA A 1 104 ? 0.861 -0.422 4.280 1.00 94.38 104 ALA A O 1
ATOM 881 N N . ILE A 1 105 ? 1.925 -2.061 3.178 1.00 95.25 105 ILE A N 1
ATOM 882 C CA . ILE A 1 105 ? 0.896 -3.082 3.425 1.00 95.25 105 ILE A CA 1
ATOM 883 C C . ILE A 1 105 ? 0.754 -3.360 4.925 1.00 95.25 105 ILE A C 1
ATOM 885 O O . ILE A 1 105 ? -0.361 -3.389 5.441 1.00 95.25 105 ILE A O 1
ATOM 889 N N . VAL A 1 106 ? 1.872 -3.524 5.635 1.00 95.06 106 VAL A N 1
ATOM 890 C CA . VAL A 1 106 ? 1.875 -3.765 7.083 1.00 95.06 106 VAL A CA 1
ATOM 891 C C . VAL A 1 106 ? 1.237 -2.596 7.837 1.00 95.06 106 VAL A C 1
ATOM 893 O O . VAL A 1 106 ? 0.394 -2.826 8.699 1.00 95.06 106 VAL A O 1
ATOM 896 N N . LEU A 1 107 ? 1.552 -1.349 7.473 1.00 92.88 107 LEU A N 1
ATOM 897 C CA . LEU A 1 107 ? 0.934 -0.159 8.066 1.00 92.88 107 LEU A CA 1
ATOM 898 C C . LEU A 1 107 ? -0.578 -0.114 7.825 1.00 92.88 107 LEU A C 1
ATOM 900 O O . LEU A 1 107 ? -1.328 0.209 8.743 1.00 92.88 107 LEU A O 1
ATOM 904 N N . ILE A 1 108 ? -1.041 -0.483 6.627 1.00 91.44 108 ILE A N 1
ATOM 905 C CA . ILE A 1 108 ? -2.477 -0.556 6.324 1.00 91.44 108 ILE A CA 1
ATOM 906 C C . ILE A 1 108 ? -3.156 -1.602 7.211 1.00 91.44 108 ILE A C 1
ATOM 908 O O . ILE A 1 108 ? -4.202 -1.319 7.791 1.00 91.44 108 ILE A O 1
ATOM 912 N N . ILE A 1 109 ? -2.561 -2.786 7.366 1.00 91.00 109 ILE A N 1
ATOM 913 C CA . ILE A 1 109 ? -3.103 -3.842 8.232 1.00 91.00 109 ILE A CA 1
ATOM 914 C C . ILE A 1 109 ? -3.163 -3.359 9.685 1.00 91.00 109 ILE A C 1
ATOM 916 O O . ILE A 1 109 ? -4.223 -3.413 10.299 1.00 91.00 109 ILE A O 1
ATOM 920 N N . ILE A 1 110 ? -2.065 -2.809 10.205 1.00 90.31 110 ILE A N 1
ATOM 921 C CA . ILE A 1 110 ? -1.959 -2.300 11.579 1.00 90.31 110 ILE A CA 1
ATOM 922 C C . ILE A 1 110 ? -2.950 -1.155 11.846 1.00 90.31 110 ILE A C 1
ATOM 924 O O . ILE A 1 110 ? -3.525 -1.080 12.930 1.00 90.31 110 ILE A O 1
ATOM 928 N N . SER A 1 111 ? -3.219 -0.304 10.851 1.00 90.50 111 SER A N 1
ATOM 929 C CA . SER A 1 111 ? -4.177 0.807 10.966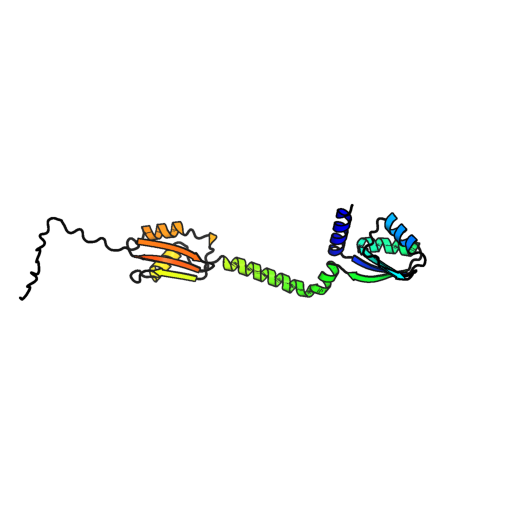 1.00 90.50 111 SER A CA 1
ATOM 930 C C . SER A 1 111 ? -5.636 0.364 11.144 1.00 90.50 111 SER A C 1
ATOM 932 O O . SER A 1 111 ? -6.499 1.174 11.494 1.00 90.50 111 SER A O 1
ATOM 934 N N . GLN A 1 112 ? -5.941 -0.911 10.880 1.00 90.38 112 GLN A N 1
ATOM 935 C CA . GLN A 1 112 ? -7.286 -1.472 11.023 1.00 90.38 112 GLN A CA 1
ATOM 936 C C . GLN A 1 112 ? -7.598 -1.958 12.443 1.00 90.38 112 GLN A C 1
ATOM 938 O O . GLN A 1 112 ? -8.754 -2.275 12.723 1.00 90.38 112 GLN A O 1
ATOM 943 N N . PHE A 1 113 ? -6.612 -1.970 13.336 1.00 93.00 113 PHE A N 1
ATOM 944 C CA . PHE A 1 113 ? -6.776 -2.379 14.727 1.00 93.00 113 PHE A CA 1
ATOM 945 C C . PHE A 1 113 ? -7.032 -1.189 15.654 1.00 93.00 113 PHE A C 1
ATOM 947 O O . PHE A 1 113 ? -6.655 -0.053 15.348 1.00 93.00 113 PHE A O 1
ATOM 954 N N . ILE A 1 114 ? -7.680 -1.462 16.787 1.00 92.25 114 ILE A N 1
ATOM 955 C CA . ILE A 1 114 ? -7.806 -0.515 17.897 1.00 92.25 114 ILE A CA 1
ATOM 956 C C . ILE A 1 114 ? -6.546 -0.603 18.754 1.00 92.25 114 ILE A C 1
ATOM 958 O O . ILE A 1 114 ? -6.215 -1.666 19.264 1.00 92.25 114 ILE A O 1
ATOM 962 N N . TRP A 1 115 ? -5.847 0.513 18.913 1.00 92.25 115 TRP A N 1
ATOM 963 C CA . TRP A 1 115 ? -4.612 0.606 19.695 1.00 92.25 115 TRP A CA 1
ATOM 964 C C . TRP A 1 115 ? -4.809 1.325 21.023 1.00 92.25 115 TRP A C 1
ATOM 966 O O . TRP A 1 115 ? -4.050 1.093 21.956 1.00 92.25 115 TRP A O 1
ATOM 976 N N . ASN A 1 116 ? -5.823 2.184 21.107 1.00 92.19 116 ASN A N 1
ATOM 977 C CA . ASN A 1 116 ? -6.133 2.931 22.313 1.00 92.19 116 ASN A CA 1
ATOM 978 C C . ASN A 1 116 ? -7.642 2.984 22.542 1.00 92.19 116 ASN A C 1
ATOM 980 O O . ASN A 1 116 ? -8.408 3.172 21.593 1.00 92.19 116 ASN A O 1
ATOM 984 N N . ILE A 1 117 ? -8.040 2.854 23.802 1.00 91.81 117 ILE A N 1
ATOM 985 C CA . ILE A 1 117 ? -9.420 2.972 24.263 1.00 91.81 117 ILE A CA 1
ATOM 986 C C . ILE A 1 117 ? -9.448 4.135 25.249 1.00 91.81 117 ILE A C 1
ATOM 988 O O . ILE A 1 117 ? -8.826 4.081 26.306 1.00 91.81 117 ILE A O 1
ATOM 992 N N . GLU A 1 118 ? -10.140 5.203 24.879 1.00 91.31 118 GLU A N 1
ATOM 993 C CA . GLU A 1 118 ? -10.269 6.411 25.682 1.00 91.31 118 GLU A CA 1
ATOM 994 C C . GLU A 1 118 ? -11.695 6.512 26.214 1.00 91.31 118 GLU A C 1
ATOM 996 O O . GLU A 1 118 ? -12.647 6.511 25.438 1.00 91.31 118 GLU A O 1
ATOM 1001 N N . ILE A 1 119 ? -11.843 6.587 27.538 1.00 90.06 119 ILE A N 1
ATOM 1002 C CA . ILE A 1 119 ? -13.145 6.698 28.202 1.00 90.06 119 ILE A CA 1
ATOM 1003 C C . ILE A 1 119 ? -13.284 8.109 28.779 1.00 90.06 119 ILE A C 1
ATOM 1005 O O . ILE A 1 119 ? -12.597 8.496 29.731 1.00 90.06 119 ILE A O 1
ATOM 1009 N N . THR A 1 120 ? -14.207 8.860 28.195 1.00 86.62 120 THR A N 1
ATOM 1010 C CA . THR A 1 120 ? -14.602 10.221 28.569 1.00 86.62 120 THR A CA 1
ATOM 1011 C C . THR A 1 120 ? -16.011 10.204 29.159 1.00 86.62 120 THR A C 1
ATOM 1013 O O . THR A 1 120 ? -16.888 9.525 28.635 1.00 86.62 120 THR A O 1
ATOM 1016 N N . GLY A 1 121 ? -16.253 10.917 30.257 1.00 80.38 121 GLY A N 1
ATOM 1017 C CA . GLY A 1 121 ? -17.561 10.900 30.912 1.00 80.38 121 GLY A CA 1
ATOM 1018 C C . GLY A 1 121 ? -17.530 11.395 32.351 1.00 80.38 121 GLY A C 1
ATOM 1019 O O . GLY A 1 121 ? -16.486 11.833 32.836 1.00 80.38 121 GLY A O 1
ATOM 1020 N N . ASP A 1 122 ? -18.690 11.308 32.999 1.00 74.94 122 ASP A N 1
ATOM 1021 C CA . ASP A 1 122 ? -18.910 11.710 34.392 1.00 74.94 122 ASP A CA 1
ATOM 1022 C C . ASP A 1 122 ? -18.030 10.891 35.362 1.00 74.94 122 ASP A C 1
ATOM 1024 O O . ASP A 1 122 ? -17.922 9.668 35.240 1.00 74.94 122 ASP A O 1
ATOM 1028 N N . GLU A 1 123 ? -17.399 11.558 36.334 1.00 74.56 123 GLU A N 1
ATOM 1029 C CA . GLU A 1 123 ? -16.514 10.936 37.333 1.00 74.56 123 GLU A CA 1
ATOM 1030 C C . GLU A 1 123 ? -17.260 9.988 38.280 1.00 74.56 123 GLU A C 1
ATOM 1032 O O . GLU A 1 123 ? -16.641 9.131 38.910 1.00 74.56 123 GLU A O 1
ATOM 1037 N N . LYS A 1 124 ? -18.592 10.103 38.349 1.00 76.19 124 LYS A N 1
ATOM 1038 C CA . LYS A 1 124 ? -19.447 9.211 39.144 1.00 76.19 124 LYS A CA 1
ATOM 1039 C C . LYS A 1 124 ? -19.396 7.753 38.683 1.00 76.19 124 LYS A C 1
ATOM 1041 O O . LYS A 1 124 ? -19.714 6.868 39.474 1.00 76.19 124 LYS A O 1
ATOM 1046 N N . ILE A 1 125 ? -19.019 7.490 37.427 1.00 80.31 125 ILE A N 1
ATOM 1047 C CA . ILE A 1 125 ? -18.989 6.135 36.869 1.00 80.31 125 ILE A CA 1
ATOM 1048 C C . ILE A 1 125 ? -17.554 5.608 36.841 1.00 80.31 125 ILE A C 1
ATOM 1050 O O . ILE A 1 125 ? -16.639 6.233 36.298 1.00 80.31 125 ILE A O 1
ATOM 1054 N N . ASN A 1 126 ? -17.353 4.410 37.391 1.00 84.00 126 ASN A N 1
ATOM 1055 C CA . ASN A 1 126 ? -16.042 3.782 37.439 1.00 84.00 126 ASN A CA 1
ATOM 1056 C C . ASN A 1 126 ? -15.566 3.369 36.033 1.00 84.00 126 ASN A C 1
ATOM 1058 O O . ASN A 1 126 ? -16.065 2.418 35.428 1.00 84.00 126 ASN A O 1
ATOM 1062 N N . LYS A 1 127 ? -14.537 4.059 35.527 1.00 85.81 127 LYS A N 1
ATOM 1063 C CA . LYS A 1 127 ? -13.953 3.806 34.197 1.00 85.81 127 LYS A CA 1
ATOM 1064 C C . LYS A 1 127 ? -13.380 2.395 34.053 1.00 85.81 127 LYS A C 1
ATOM 1066 O O . LYS A 1 127 ? -13.386 1.847 32.955 1.00 85.81 127 LYS A O 1
ATOM 1071 N N . THR A 1 128 ? -12.881 1.810 35.143 1.00 85.88 128 THR A N 1
ATOM 1072 C CA . THR A 1 128 ? -12.269 0.472 35.111 1.00 85.88 128 THR A CA 1
ATOM 1073 C C . THR A 1 128 ? -13.306 -0.630 34.906 1.00 85.88 128 THR A C 1
ATOM 1075 O O . THR A 1 128 ? -13.063 -1.549 34.128 1.00 85.88 128 THR A O 1
ATOM 1078 N N . GLU A 1 129 ? -14.483 -0.501 35.518 1.00 86.94 129 GLU A N 1
ATOM 1079 C CA . GLU A 1 129 ? -15.614 -1.414 35.307 1.00 86.94 129 GLU A CA 1
ATOM 1080 C C . GLU A 1 129 ? -16.140 -1.340 33.874 1.00 86.94 129 GLU A C 1
ATOM 1082 O O . GLU A 1 129 ? -16.312 -2.374 33.233 1.00 86.94 129 GLU A O 1
ATOM 1087 N N . ILE A 1 130 ? -16.328 -0.127 33.339 1.00 87.38 130 ILE A N 1
ATOM 1088 C CA . ILE A 1 130 ? -16.767 0.052 31.947 1.00 87.38 130 ILE A CA 1
ATOM 1089 C C . ILE A 1 130 ? -15.770 -0.598 30.985 1.00 87.38 130 ILE A C 1
ATOM 1091 O O . ILE A 1 130 ? -16.170 -1.271 30.040 1.00 87.38 130 ILE A O 1
ATOM 1095 N N . LEU A 1 131 ? -14.467 -0.426 31.225 1.00 88.25 131 LEU A N 1
ATOM 1096 C CA . LEU A 1 131 ? -13.435 -1.030 30.387 1.00 88.25 131 LEU A CA 1
ATOM 1097 C C . LEU A 1 131 ? -13.497 -2.565 30.419 1.00 88.25 131 LEU A C 1
ATOM 1099 O O . LEU A 1 131 ? -13.367 -3.203 29.378 1.00 88.25 131 LEU A O 1
ATOM 1103 N N . GLN A 1 132 ? -13.752 -3.166 31.584 1.00 88.62 132 GLN A N 1
ATOM 1104 C CA . GLN A 1 132 ? -13.946 -4.615 31.698 1.00 88.62 132 GLN A CA 1
ATOM 1105 C C . GLN A 1 132 ? -15.203 -5.095 30.960 1.00 88.62 132 GLN A C 1
ATOM 1107 O O . GLN A 1 132 ? -15.158 -6.116 30.274 1.00 88.62 132 GLN A O 1
ATOM 1112 N N . GLU A 1 133 ? -16.314 -4.363 31.056 1.00 88.12 133 GLU A N 1
ATOM 1113 C CA . GLU A 1 133 ? -17.541 -4.683 30.319 1.00 88.12 133 GLU A CA 1
ATOM 1114 C C . GLU A 1 133 ? -17.345 -4.584 28.801 1.00 88.12 133 GLU A C 1
ATOM 1116 O O . GLU A 1 133 ? -17.748 -5.492 28.072 1.00 88.12 133 GLU A O 1
ATOM 1121 N N . LEU A 1 134 ? -16.675 -3.531 28.324 1.00 89.56 134 LEU A N 1
ATOM 1122 C CA . LEU A 1 134 ? -16.328 -3.359 26.911 1.00 89.56 134 LEU A CA 1
ATOM 1123 C C . LEU A 1 134 ? -15.446 -4.507 26.406 1.00 89.56 134 LEU A C 1
ATOM 1125 O O . LEU A 1 134 ? -15.738 -5.078 25.351 1.00 89.56 134 LEU A O 1
ATOM 1129 N N . ASN A 1 135 ? -14.440 -4.907 27.190 1.00 89.56 135 ASN A N 1
ATOM 1130 C CA . ASN A 1 135 ? -13.575 -6.039 26.864 1.00 89.56 135 ASN A CA 1
ATOM 1131 C C . ASN A 1 135 ? -14.364 -7.353 26.766 1.00 89.56 135 ASN A C 1
ATOM 1133 O O . ASN A 1 135 ? -14.184 -8.109 25.810 1.00 89.56 135 ASN A O 1
ATOM 1137 N N . ASN A 1 136 ? -15.289 -7.606 27.698 1.00 88.38 136 ASN A N 1
ATOM 1138 C CA . ASN A 1 136 ? -16.144 -8.800 27.680 1.00 88.38 136 ASN A CA 1
ATOM 1139 C C . ASN A 1 136 ? -17.061 -8.856 26.449 1.00 88.38 136 ASN A C 1
ATOM 1141 O O . ASN A 1 136 ? -17.371 -9.939 25.956 1.00 88.38 136 ASN A O 1
ATOM 1145 N N . LEU A 1 137 ? -17.471 -7.695 25.934 1.00 87.19 137 LEU A N 1
ATOM 1146 C CA . LEU A 1 137 ? -18.291 -7.566 24.728 1.00 87.19 137 LEU A CA 1
ATOM 1147 C C . LEU A 1 137 ? -17.462 -7.530 23.431 1.00 87.19 137 LEU A C 1
ATOM 1149 O O . LEU A 1 137 ? -18.013 -7.395 22.338 1.00 87.19 137 LEU A O 1
ATOM 1153 N N . GLY A 1 138 ? -16.139 -7.692 23.531 1.00 85.19 138 GLY A N 1
ATOM 1154 C CA . GLY A 1 138 ? -15.233 -7.814 22.391 1.00 85.19 138 GLY A CA 1
ATOM 1155 C C . GLY A 1 138 ? -14.656 -6.495 21.876 1.00 85.19 138 GLY A C 1
ATOM 1156 O O . GLY A 1 138 ? -14.042 -6.495 20.806 1.00 85.19 138 GLY A O 1
ATOM 1157 N N . LEU A 1 139 ? -14.822 -5.390 22.608 1.00 88.75 139 LEU A N 1
ATOM 1158 C CA . LEU A 1 139 ? -14.122 -4.131 22.354 1.00 88.75 139 LEU A CA 1
ATOM 1159 C C . LEU A 1 139 ? -12.921 -4.036 23.293 1.00 88.75 139 LEU A C 1
ATOM 1161 O O . LEU A 1 139 ? -13.039 -3.556 24.411 1.00 88.75 139 LEU A O 1
ATOM 1165 N N . ASP A 1 140 ? -11.774 -4.494 22.799 1.00 89.00 140 ASP A N 1
ATOM 1166 C CA . ASP A 1 140 ? -10.483 -4.448 23.490 1.00 89.00 140 ASP A CA 1
ATOM 1167 C C . ASP A 1 140 ? -9.394 -3.910 22.543 1.00 89.00 140 ASP A C 1
ATOM 1169 O O . ASP A 1 140 ? -9.555 -3.820 21.316 1.00 89.00 140 ASP A O 1
ATOM 1173 N N . THR A 1 141 ? -8.262 -3.537 23.122 1.00 88.44 141 THR A N 1
ATOM 1174 C CA . THR A 1 141 ? -7.030 -3.227 22.405 1.00 88.44 141 THR A CA 1
ATOM 1175 C C . THR A 1 141 ? -6.555 -4.439 21.593 1.00 88.44 141 THR A C 1
ATOM 1177 O O . THR A 1 141 ? -6.628 -5.587 22.020 1.00 88.44 141 THR A O 1
ATOM 1180 N N . GLY A 1 142 ? -6.098 -4.204 20.363 1.00 86.50 142 GLY A N 1
ATOM 1181 C CA . GLY A 1 142 ? -5.689 -5.259 19.432 1.00 86.50 142 GLY A CA 1
ATOM 1182 C C . GLY A 1 142 ? -6.838 -5.940 18.681 1.00 86.50 142 GLY A C 1
ATOM 1183 O O . GLY A 1 142 ? -6.588 -6.879 17.923 1.00 86.50 142 GLY A O 1
ATOM 1184 N N . VAL A 1 143 ? -8.083 -5.470 18.819 1.00 89.50 143 VAL A N 1
ATOM 1185 C CA . VAL A 1 143 ? -9.222 -5.993 18.049 1.00 89.50 143 VAL A CA 1
ATOM 1186 C C . VAL A 1 143 ? -9.367 -5.270 16.706 1.00 89.50 143 VAL A C 1
ATOM 1188 O O . VAL A 1 143 ? -9.100 -4.074 16.561 1.00 89.50 143 VAL A O 1
ATOM 1191 N N . LEU A 1 144 ? -9.772 -6.029 15.687 1.00 88.19 144 LEU A N 1
ATOM 1192 C CA . LEU A 1 144 ? -9.984 -5.552 14.324 1.00 88.19 144 LEU A CA 1
ATOM 1193 C C . LEU A 1 144 ? -11.288 -4.747 14.247 1.00 88.19 144 LEU A C 1
ATOM 1195 O O . LEU A 1 144 ? -12.351 -5.261 14.599 1.00 88.19 144 LEU A O 1
ATOM 1199 N N . LYS A 1 145 ? -11.228 -3.511 13.733 1.00 86.69 145 LYS A N 1
ATOM 1200 C CA . LYS A 1 145 ? -12.384 -2.593 13.680 1.00 86.69 145 LYS A CA 1
ATOM 1201 C C . LYS A 1 145 ? -13.617 -3.188 12.999 1.00 86.69 145 LYS A C 1
ATOM 1203 O O . LYS A 1 145 ? -14.731 -2.892 13.403 1.00 86.69 145 LYS A O 1
ATOM 1208 N N . SER A 1 146 ? -13.435 -4.042 11.990 1.00 85.19 146 SER A N 1
ATOM 1209 C CA . SER A 1 146 ? -14.551 -4.661 11.263 1.00 85.19 146 SER A CA 1
ATOM 1210 C C . SER A 1 146 ? -15.290 -5.745 12.052 1.00 85.19 146 SER A C 1
ATOM 1212 O O . SER A 1 146 ? -16.370 -6.147 11.637 1.00 85.19 146 SER A O 1
ATOM 1214 N N . LYS A 1 147 ? -14.703 -6.270 13.134 1.00 86.75 147 LYS A N 1
ATOM 1215 C CA . LYS A 1 147 ? -15.319 -7.313 13.968 1.00 86.75 147 LYS A CA 1
ATOM 1216 C C . LYS A 1 147 ? -16.227 -6.721 15.055 1.00 86.75 147 LYS A C 1
ATOM 1218 O O . LYS A 1 147 ? -17.017 -7.445 15.647 1.00 86.75 147 LYS A O 1
ATOM 1223 N N . ILE A 1 148 ? -16.105 -5.425 15.325 1.00 86.88 148 ILE A N 1
ATOM 1224 C CA . ILE A 1 148 ? -16.769 -4.760 16.444 1.00 86.88 148 ILE A CA 1
ATOM 1225 C C . ILE A 1 148 ? -18.089 -4.176 15.958 1.00 86.88 148 ILE A C 1
ATOM 1227 O O . ILE A 1 148 ? -18.098 -3.285 15.109 1.00 86.88 148 ILE A O 1
ATOM 1231 N N . ASN A 1 149 ? -19.197 -4.645 16.530 1.00 88.38 149 ASN A N 1
ATOM 1232 C CA . ASN A 1 149 ? -20.489 -3.999 16.357 1.00 88.38 149 ASN A CA 1
ATOM 1233 C C . ASN A 1 149 ? -20.723 -3.012 17.506 1.00 88.38 149 ASN A C 1
ATOM 1235 O O . ASN A 1 149 ? -21.151 -3.393 18.592 1.00 88.38 149 ASN A O 1
ATOM 1239 N N . THR A 1 150 ? -20.426 -1.734 17.272 1.00 88.00 150 THR A N 1
ATOM 1240 C CA . THR A 1 150 ? -20.563 -0.693 18.299 1.00 88.00 150 THR A CA 1
ATOM 1241 C C . THR A 1 150 ? -22.001 -0.548 18.792 1.00 88.00 150 THR A C 1
ATOM 1243 O O . THR A 1 150 ? -22.207 -0.319 19.979 1.00 88.00 150 THR A O 1
ATOM 1246 N N . THR A 1 151 ? -22.998 -0.720 17.922 1.00 88.06 151 THR A N 1
ATOM 1247 C CA . THR A 1 151 ? -24.416 -0.582 18.282 1.00 88.06 151 THR A CA 1
ATOM 1248 C C . THR A 1 151 ? -24.873 -1.677 19.240 1.00 88.06 151 THR A C 1
ATOM 1250 O O . THR A 1 151 ? -25.551 -1.379 20.223 1.00 88.06 151 THR A O 1
ATOM 1253 N N . ASP A 1 152 ? -24.468 -2.923 18.996 1.00 90.06 152 ASP A N 1
ATOM 1254 C CA . ASP A 1 152 ? -24.832 -4.050 19.863 1.00 90.06 152 ASP A CA 1
ATOM 1255 C C . ASP A 1 152 ? -24.206 -3.892 21.252 1.00 90.06 152 ASP A C 1
ATOM 1257 O O . ASP A 1 152 ? -24.891 -4.041 22.263 1.00 90.06 152 ASP A O 1
ATOM 1261 N N . ILE A 1 153 ? -22.932 -3.491 21.302 1.00 89.94 153 ILE A N 1
ATOM 1262 C CA . ILE A 1 153 ? -22.203 -3.247 22.554 1.00 89.94 153 ILE A CA 1
ATOM 1263 C C . ILE A 1 153 ? -22.873 -2.134 23.369 1.00 89.94 153 ILE A C 1
ATOM 1265 O O . ILE A 1 153 ? -23.090 -2.296 24.570 1.00 89.94 153 ILE A O 1
ATOM 1269 N N . ILE A 1 154 ? -23.248 -1.024 22.721 1.00 89.50 154 ILE A N 1
ATOM 1270 C CA . ILE A 1 154 ? -23.962 0.084 23.375 1.00 89.50 154 ILE A CA 1
ATOM 1271 C C . ILE A 1 154 ? -25.276 -0.406 23.995 1.00 89.50 154 ILE A C 1
ATOM 1273 O O . ILE A 1 154 ? -25.579 -0.078 25.145 1.00 89.50 154 ILE A O 1
ATOM 1277 N N . ASN A 1 155 ? -26.053 -1.194 23.250 1.00 88.38 155 ASN A N 1
ATOM 1278 C CA . ASN A 1 155 ? -27.345 -1.690 23.713 1.00 88.38 155 ASN A CA 1
ATOM 1279 C C . ASN A 1 155 ? -27.201 -2.667 24.886 1.00 88.38 155 ASN A C 1
ATOM 1281 O O . ASN A 1 155 ? -27.948 -2.557 25.857 1.00 88.38 155 ASN A O 1
ATOM 1285 N N . GLU A 1 156 ? -26.232 -3.583 24.835 1.00 89.31 156 GLU A N 1
ATOM 1286 C CA . GLU A 1 156 ? -25.984 -4.527 25.927 1.00 89.31 156 GLU A CA 1
ATOM 1287 C C . GLU A 1 156 ? -25.577 -3.835 27.230 1.00 89.31 156 GLU A C 1
ATOM 1289 O O . GLU A 1 156 ? -26.120 -4.157 28.289 1.00 89.31 156 GLU A O 1
ATOM 1294 N N . ILE A 1 157 ? -24.663 -2.863 27.164 1.00 88.44 157 ILE A N 1
ATOM 1295 C CA . ILE A 1 157 ? -24.233 -2.106 28.349 1.00 88.44 157 ILE A CA 1
ATOM 1296 C C . ILE A 1 157 ? -25.416 -1.327 28.927 1.00 88.44 157 ILE A C 1
ATOM 1298 O O . ILE A 1 157 ? -25.657 -1.366 30.133 1.00 88.44 157 ILE A O 1
ATOM 1302 N N . ARG A 1 158 ? -26.219 -0.685 28.071 1.00 85.38 158 ARG A N 1
ATOM 1303 C CA . ARG A 1 158 ? -27.401 0.074 28.502 1.00 85.38 158 ARG A CA 1
ATOM 1304 C C . ARG A 1 158 ? -28.458 -0.795 29.191 1.00 85.38 158 ARG A C 1
ATOM 1306 O O . ARG A 1 158 ? -29.151 -0.304 30.077 1.00 85.38 158 ARG A O 1
ATOM 1313 N N . LEU A 1 159 ? -28.604 -2.059 28.788 1.00 85.94 159 LEU A N 1
ATOM 1314 C CA . LEU A 1 159 ? -29.526 -3.004 29.428 1.00 85.94 159 LEU A CA 1
ATOM 1315 C C . LEU A 1 159 ? -29.008 -3.502 30.783 1.00 85.94 159 LEU A C 1
ATOM 1317 O O . LEU A 1 159 ? -29.808 -3.745 31.683 1.00 85.94 159 LEU A O 1
ATOM 1321 N N . LYS A 1 160 ? -27.688 -3.654 30.936 1.00 86.25 160 LYS A N 1
ATOM 1322 C CA . LYS A 1 160 ? -27.066 -4.117 32.187 1.00 86.25 160 LYS A CA 1
ATOM 1323 C C . LYS A 1 160 ? -26.963 -3.008 33.239 1.00 86.25 160 LYS A C 1
ATOM 1325 O O . LYS A 1 160 ? -27.110 -3.291 34.426 1.00 86.25 160 LYS A O 1
ATOM 1330 N N . ARG A 1 161 ? -26.739 -1.758 32.819 1.00 82.94 161 ARG A N 1
ATOM 1331 C CA . ARG A 1 161 ? -26.428 -0.621 33.699 1.00 82.94 161 ARG A CA 1
ATOM 1332 C C . ARG A 1 161 ? -27.521 0.449 33.701 1.00 82.94 161 ARG A C 1
ATOM 1334 O O . ARG A 1 161 ? -27.648 1.258 32.783 1.00 82.94 161 ARG A O 1
ATOM 1341 N N . ASN A 1 162 ? -28.310 0.474 34.778 1.00 82.81 162 ASN A N 1
ATOM 1342 C CA . ASN A 1 162 ? -29.386 1.455 34.990 1.00 82.81 162 ASN A CA 1
ATOM 1343 C C . ASN A 1 162 ? -28.892 2.843 35.429 1.00 82.81 162 ASN A C 1
ATOM 1345 O O . ASN A 1 162 ? -29.660 3.801 35.391 1.00 82.81 162 ASN A O 1
ATOM 1349 N N . ASP A 1 163 ? -27.633 2.953 35.831 1.00 85.31 163 ASP A N 1
ATOM 1350 C CA . ASP A 1 163 ? -26.944 4.184 36.218 1.00 85.31 163 ASP A CA 1
ATOM 1351 C C . ASP A 1 163 ? -26.449 5.003 35.012 1.00 85.31 163 ASP A C 1
ATOM 1353 O O . ASP A 1 163 ? -26.098 6.171 35.159 1.00 85.31 163 ASP A O 1
ATOM 1357 N N . ILE A 1 164 ? -26.474 4.433 33.802 1.00 86.50 164 ILE A N 1
ATOM 1358 C CA . ILE A 1 164 ? -26.072 5.105 32.561 1.00 86.50 164 ILE A CA 1
ATOM 1359 C C . ILE A 1 164 ? -27.313 5.673 31.849 1.00 86.50 164 ILE A C 1
ATOM 1361 O O . ILE A 1 164 ? -28.295 4.969 31.577 1.00 86.50 164 ILE A O 1
ATOM 1365 N N . ALA A 1 165 ? -27.296 6.970 31.530 1.00 86.31 165 ALA A N 1
ATOM 1366 C CA . ALA A 1 165 ? -28.303 7.605 30.676 1.00 86.31 165 ALA A CA 1
ATOM 1367 C C . ALA A 1 165 ? -28.006 7.364 29.195 1.00 86.31 165 ALA A C 1
ATOM 1369 O O . ALA A 1 165 ? -28.907 7.016 28.425 1.00 86.31 165 ALA A O 1
ATOM 1370 N N . TRP A 1 166 ? -26.741 7.542 28.810 1.00 88.50 166 TRP A N 1
ATOM 1371 C CA . TRP A 1 166 ? -26.293 7.457 27.427 1.00 88.50 166 TRP A CA 1
ATOM 1372 C C . TRP A 1 166 ? -24.848 6.954 27.336 1.00 88.50 166 TRP A C 1
ATOM 1374 O O . TRP A 1 166 ? -24.004 7.315 28.157 1.00 88.50 166 TRP A O 1
ATOM 1384 N N . LEU A 1 167 ? -24.588 6.119 26.327 1.00 90.62 167 LEU A N 1
ATOM 1385 C CA . LEU A 1 167 ? -23.274 5.576 25.993 1.00 90.62 167 LEU A CA 1
ATOM 1386 C C . LEU A 1 167 ? -23.038 5.759 24.489 1.00 90.62 167 LEU A C 1
ATOM 1388 O O . LEU A 1 167 ? -23.832 5.283 23.674 1.00 90.62 167 LEU A O 1
ATOM 1392 N N . GLY A 1 168 ? -21.948 6.424 24.125 1.00 90.75 168 GLY A N 1
ATOM 1393 C CA . GLY A 1 168 ? -21.498 6.589 22.748 1.00 90.75 168 GLY A CA 1
ATOM 1394 C C . GLY A 1 168 ? -20.165 5.888 22.522 1.00 90.75 168 GLY A C 1
ATOM 1395 O O . GLY A 1 168 ? -19.262 6.001 23.343 1.00 90.75 168 GLY A O 1
ATOM 1396 N N . ILE A 1 169 ? -20.017 5.182 21.398 1.00 92.81 169 ILE A N 1
ATOM 1397 C CA . ILE A 1 169 ? -18.740 4.591 20.973 1.00 92.81 169 ILE A CA 1
ATOM 1398 C C . ILE A 1 169 ? -18.400 5.136 19.588 1.00 92.81 169 ILE A C 1
ATOM 1400 O O . ILE A 1 169 ? -19.101 4.861 18.614 1.00 92.81 169 ILE A O 1
ATOM 1404 N N . THR A 1 170 ? -17.301 5.882 19.495 1.00 91.25 170 THR A N 1
ATOM 1405 C CA . THR A 1 170 ? -16.812 6.475 18.246 1.00 91.25 170 THR A CA 1
ATOM 1406 C C . THR A 1 170 ? -15.419 5.957 17.917 1.00 91.25 170 THR A C 1
ATOM 1408 O O . THR A 1 170 ? -14.481 6.108 18.696 1.00 91.25 170 THR A O 1
ATOM 1411 N N . LEU A 1 171 ? -15.247 5.392 16.722 1.00 90.69 171 LEU A N 1
ATOM 1412 C CA . LEU A 1 171 ? -13.943 4.944 16.230 1.00 90.69 171 LEU A CA 1
ATOM 1413 C C . LEU A 1 171 ? -13.272 6.073 15.429 1.00 90.69 171 LEU A C 1
ATOM 1415 O O . LEU A 1 171 ? -13.676 6.361 14.302 1.00 90.69 171 LEU A O 1
ATOM 1419 N N . LYS A 1 172 ? -12.231 6.707 15.986 1.00 89.12 172 LYS A N 1
ATOM 1420 C CA . LYS A 1 172 ? -11.404 7.715 15.296 1.00 89.12 172 LYS A CA 1
ATOM 1421 C C . LYS A 1 172 ? -10.022 7.140 14.990 1.00 89.12 172 LYS A C 1
ATOM 1423 O O . LYS A 1 172 ? -9.161 7.034 15.859 1.00 89.12 172 LYS A O 1
ATOM 1428 N N . GLY A 1 173 ? -9.785 6.781 13.728 1.00 87.31 173 GLY A N 1
ATOM 1429 C CA . GLY A 1 173 ? -8.505 6.213 13.296 1.00 87.31 173 GLY A CA 1
ATOM 1430 C C . GLY A 1 173 ? -8.243 4.849 13.938 1.00 87.31 173 GLY A C 1
ATOM 1431 O O . GLY A 1 173 ? -8.948 3.884 13.637 1.00 87.31 173 GLY A O 1
ATOM 1432 N N . THR A 1 174 ? -7.220 4.768 14.785 1.00 90.31 174 THR A N 1
ATOM 1433 C CA . THR A 1 174 ? -6.860 3.593 15.600 1.00 90.31 174 THR A CA 1
ATOM 1434 C C . THR A 1 174 ? -7.364 3.685 17.042 1.00 90.31 174 THR A C 1
ATOM 1436 O O . THR A 1 174 ? -7.073 2.799 17.840 1.00 90.31 174 THR A O 1
ATOM 1439 N N . ASN A 1 175 ? -8.094 4.746 17.390 1.00 91.25 175 ASN A N 1
ATOM 1440 C CA . ASN A 1 175 ? -8.554 4.999 18.750 1.00 91.25 175 ASN A CA 1
ATOM 1441 C C . ASN A 1 175 ? -10.069 4.794 18.837 1.00 91.25 175 ASN A C 1
ATOM 1443 O O . ASN A 1 175 ? -10.818 5.273 17.981 1.00 91.25 175 ASN A O 1
ATOM 1447 N N . ALA A 1 176 ? -10.514 4.100 19.879 1.00 92.88 176 ALA A N 1
ATOM 1448 C CA . ALA A 1 176 ? -11.915 4.027 20.263 1.00 92.88 176 ALA A CA 1
ATOM 1449 C C . ALA A 1 176 ? -12.170 5.029 21.387 1.00 92.88 176 ALA A C 1
ATOM 1451 O O . ALA A 1 176 ? -11.503 4.980 22.414 1.00 92.88 176 ALA A O 1
ATOM 1452 N N . ILE A 1 177 ? -13.113 5.940 21.170 1.00 92.25 177 ILE A N 1
ATOM 1453 C CA . ILE A 1 177 ? -13.528 6.948 22.143 1.00 92.25 177 ILE A CA 1
ATOM 1454 C C . ILE A 1 177 ? -14.900 6.540 22.656 1.00 92.25 177 ILE A C 1
ATOM 1456 O O . ILE A 1 177 ? -15.829 6.361 21.864 1.00 92.25 177 ILE A O 1
ATOM 1460 N N . ILE A 1 178 ? -15.007 6.377 23.967 1.00 92.62 178 ILE A N 1
ATOM 1461 C CA . ILE A 1 178 ? -16.230 6.014 24.661 1.00 92.62 178 ILE A CA 1
ATOM 1462 C C . ILE A 1 178 ? -16.675 7.215 25.477 1.00 92.62 178 ILE A C 1
ATOM 1464 O O . ILE A 1 178 ? -15.947 7.696 26.342 1.00 92.62 178 ILE A O 1
ATOM 1468 N N . GLU A 1 179 ? -17.877 7.693 25.191 1.00 91.44 179 GLU A N 1
ATOM 1469 C CA . GLU A 1 179 ? -18.519 8.790 25.901 1.00 91.44 179 GLU A CA 1
ATOM 1470 C C . GLU A 1 179 ? -19.623 8.222 26.791 1.00 91.44 179 GLU A C 1
ATOM 1472 O O . GLU A 1 179 ? -20.515 7.525 26.306 1.00 91.44 179 GLU A O 1
ATOM 1477 N N . VAL A 1 180 ? -19.557 8.493 28.095 1.00 91.00 180 VAL A N 1
ATOM 1478 C CA . VAL A 1 180 ? -20.523 7.979 29.076 1.00 91.00 180 VAL A CA 1
ATOM 1479 C C . VAL A 1 180 ? -21.166 9.128 29.837 1.00 91.00 180 VAL A C 1
ATOM 1481 O O . VAL A 1 180 ? -20.476 9.976 30.402 1.00 91.00 180 VAL A O 1
ATOM 1484 N N . VAL A 1 181 ? -22.498 9.129 29.883 1.00 88.25 181 VAL A N 1
ATOM 1485 C CA . VAL A 1 181 ? -23.296 10.107 30.630 1.00 88.25 181 VAL A CA 1
ATOM 1486 C C . VAL A 1 181 ? -24.109 9.378 31.694 1.00 88.25 181 VAL A C 1
ATOM 1488 O O . VAL A 1 181 ? -24.868 8.453 31.381 1.00 88.25 181 VAL A O 1
ATOM 1491 N N . ALA A 1 182 ? -23.948 9.798 32.949 1.00 86.25 182 ALA A N 1
ATOM 1492 C CA . ALA A 1 182 ? -24.682 9.253 34.084 1.00 86.25 182 ALA A CA 1
ATOM 1493 C C . ALA A 1 182 ? -26.166 9.632 34.034 1.00 86.25 182 ALA A C 1
ATOM 1495 O O . ALA A 1 182 ? -26.556 10.667 33.494 1.00 86.25 182 ALA A O 1
ATOM 1496 N N . ARG A 1 183 ? -27.010 8.768 34.595 1.00 82.81 183 ARG A N 1
ATOM 1497 C CA . ARG A 1 183 ? -28.435 9.031 34.768 1.00 82.81 183 ARG A CA 1
ATOM 1498 C C . ARG A 1 183 ? -28.648 9.926 35.978 1.00 82.81 183 ARG A C 1
ATOM 1500 O O . ARG A 1 183 ? -28.229 9.589 37.079 1.00 82.81 183 ARG A O 1
ATOM 1507 N N . GLU A 1 184 ? -29.326 11.047 35.767 1.00 77.88 184 GLU A N 1
ATOM 1508 C CA . GLU A 1 184 ? -29.816 11.870 36.868 1.00 77.88 184 GLU A CA 1
ATOM 1509 C C . GLU A 1 184 ? -30.946 11.131 37.592 1.00 77.88 184 GLU A C 1
ATOM 1511 O O . GLU A 1 184 ? -31.820 10.520 36.962 1.00 77.88 184 GLU A O 1
ATOM 1516 N N . GLU A 1 185 ? -30.911 11.151 38.923 1.00 64.81 185 GLU A N 1
ATOM 1517 C CA . GLU A 1 185 ? -32.005 10.625 39.731 1.00 64.81 185 GLU A CA 1
ATOM 1518 C C . GLU A 1 185 ? -33.272 11.427 39.426 1.00 64.81 185 GLU A C 1
ATOM 1520 O O . GLU A 1 185 ? -33.245 12.657 39.341 1.00 64.81 185 GLU A O 1
ATOM 1525 N N . LYS A 1 186 ? -34.394 10.726 39.221 1.00 62.16 186 LYS A N 1
ATOM 1526 C CA . LYS A 1 186 ? -35.678 11.400 39.017 1.00 62.16 186 LYS A CA 1
ATOM 1527 C C . LYS A 1 186 ? -35.951 12.271 40.248 1.00 62.16 186 LYS A C 1
ATOM 1529 O O . LYS A 1 186 ? -35.793 11.758 41.357 1.00 62.16 186 LYS A O 1
ATOM 1534 N N . PRO A 1 187 ? -36.374 13.540 40.086 1.00 62.41 187 PRO A N 1
ATOM 1535 C CA . PRO A 1 187 ? -36.774 14.342 41.231 1.00 62.41 187 PRO A CA 1
ATOM 1536 C C . PRO A 1 187 ? -37.852 13.580 41.999 1.00 62.41 187 PRO A C 1
ATOM 1538 O O . PRO A 1 187 ? -38.758 13.006 41.384 1.00 62.41 187 PRO A O 1
ATOM 1541 N N . ASN A 1 188 ? -37.720 13.533 43.327 1.00 56.16 188 ASN A N 1
ATOM 1542 C CA . ASN A 1 188 ? -38.738 12.937 44.181 1.00 56.16 188 ASN A CA 1
ATOM 1543 C C . ASN A 1 188 ? -40.078 13.578 43.825 1.00 56.16 188 ASN A C 1
ATOM 1545 O O . ASN A 1 188 ? -40.229 14.798 43.900 1.00 56.16 188 ASN A O 1
ATOM 1549 N N . ILE A 1 189 ? -41.026 12.750 43.393 1.00 59.53 189 ILE A N 1
ATOM 1550 C CA . ILE A 1 189 ? -42.407 13.168 43.204 1.00 59.53 189 ILE A CA 1
ATOM 1551 C C . ILE A 1 189 ? -42.907 13.436 44.621 1.00 59.53 189 ILE A C 1
ATOM 1553 O O . ILE A 1 189 ? -43.158 12.499 45.376 1.00 59.53 189 ILE A O 1
ATOM 1557 N N . ILE A 1 190 ? -42.919 14.705 45.016 1.00 60.53 190 ILE A N 1
ATOM 1558 C CA . ILE A 1 190 ? -43.535 15.127 46.269 1.00 60.53 190 ILE A CA 1
ATOM 1559 C C . ILE A 1 190 ? -45.024 14.816 46.098 1.00 60.53 190 ILE A C 1
ATOM 1561 O O . ILE A 1 190 ? -45.621 15.231 45.104 1.00 60.53 190 ILE A O 1
ATOM 1565 N N . ASP A 1 191 ? -45.588 14.021 47.003 1.00 58.03 191 ASP A N 1
ATOM 1566 C CA . ASP A 1 191 ? -47.023 13.748 47.030 1.00 58.03 191 ASP A CA 1
ATOM 1567 C C . ASP A 1 191 ? -47.762 15.091 47.171 1.00 58.03 191 ASP A C 1
ATOM 1569 O O . ASP A 1 191 ? -47.452 15.87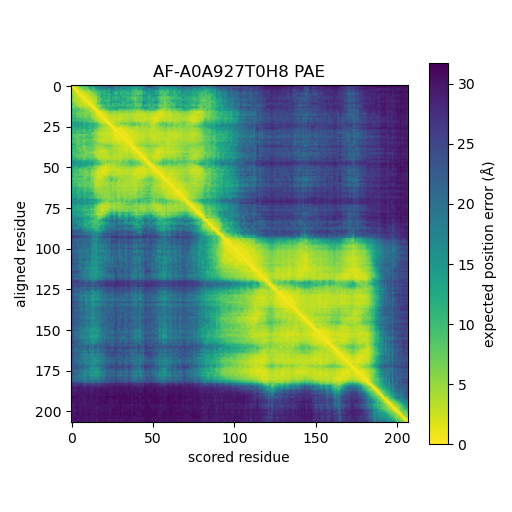7 48.067 1.00 58.03 191 ASP A O 1
ATOM 1573 N N . GLU A 1 192 ? -48.711 15.389 46.275 1.00 59.34 192 GLU A N 1
ATOM 1574 C CA . GLU A 1 192 ? -49.464 16.658 46.266 1.00 59.34 192 GLU A CA 1
ATOM 1575 C C . GLU A 1 192 ? -50.266 16.884 47.566 1.00 59.34 192 GLU A C 1
ATOM 1577 O O . GLU A 1 192 ? -50.756 17.987 47.806 1.00 59.34 192 GLU A O 1
ATOM 1582 N N . ASN A 1 193 ? -50.382 15.861 48.420 1.00 59.72 193 ASN A N 1
ATOM 1583 C CA . ASN A 1 193 ? -51.027 15.935 49.730 1.00 59.72 193 ASN A CA 1
ATOM 1584 C C . ASN A 1 193 ? -50.138 16.445 50.876 1.00 59.72 193 ASN A C 1
ATOM 1586 O O . ASN A 1 193 ? -50.641 16.568 51.996 1.00 59.72 193 ASN A O 1
ATOM 1590 N N . ASP A 1 194 ? -48.853 16.737 50.649 1.00 52.91 194 ASP A N 1
ATOM 1591 C CA . ASP A 1 194 ? -47.975 17.200 51.726 1.00 52.91 194 ASP A CA 1
ATOM 1592 C C . ASP A 1 194 ? -48.020 18.733 51.888 1.00 52.91 194 ASP A C 1
ATOM 1594 O O . ASP A 1 194 ? -47.717 19.513 50.979 1.00 52.91 194 ASP A O 1
ATOM 1598 N N . TYR A 1 195 ? -48.439 19.186 53.072 1.00 60.22 195 TYR A N 1
ATOM 1599 C CA . TYR A 1 195 ? -48.658 20.600 53.376 1.00 60.22 195 TYR A CA 1
ATOM 1600 C C . TYR A 1 195 ? -47.332 21.374 53.407 1.00 60.22 195 TYR A C 1
ATOM 1602 O O . TYR A 1 195 ? -46.560 21.271 54.360 1.00 60.22 195 TYR A O 1
ATOM 1610 N N . CYS A 1 196 ? -47.084 22.230 52.413 1.00 58.97 196 CYS A N 1
ATOM 1611 C CA . CYS A 1 196 ? -45.962 23.170 52.449 1.00 58.97 196 CYS A CA 1
ATOM 1612 C C . CYS A 1 196 ? -46.391 24.525 53.033 1.00 58.97 196 CYS A C 1
ATOM 1614 O O . CYS A 1 196 ? -47.339 25.154 52.561 1.00 58.97 196 CYS A O 1
ATOM 1616 N N . ASN A 1 197 ? -45.669 25.004 54.050 1.00 61.69 197 ASN A N 1
ATOM 1617 C CA . ASN A 1 197 ? -45.906 26.317 54.648 1.00 61.69 197 ASN A CA 1
ATOM 1618 C C . ASN A 1 197 ? -45.233 27.414 53.804 1.00 61.69 197 ASN A C 1
ATOM 1620 O O . ASN A 1 197 ? -44.008 27.446 53.679 1.00 61.69 197 ASN A O 1
ATOM 1624 N N . ILE A 1 198 ? -46.024 28.320 53.229 1.00 65.31 198 ILE A N 1
ATOM 1625 C CA . ILE A 1 198 ? -45.526 29.439 52.421 1.00 65.31 198 ILE A CA 1
ATOM 1626 C C . ILE A 1 198 ? -45.234 30.613 53.361 1.00 65.31 198 ILE A C 1
ATOM 1628 O O . ILE A 1 198 ? -46.156 31.258 53.859 1.00 65.31 198 ILE A O 1
ATOM 1632 N N . VAL A 1 199 ? -43.957 30.917 53.604 1.00 57.75 199 VAL A N 1
ATOM 1633 C CA . VAL A 1 199 ? -43.552 32.102 54.380 1.00 57.75 199 VAL A CA 1
ATOM 1634 C C . VAL A 1 199 ? -43.093 33.192 53.415 1.00 57.75 199 VAL A C 1
ATOM 1636 O O . VAL A 1 199 ? -42.056 33.061 52.773 1.00 57.75 199 VAL A O 1
ATOM 1639 N N . SER A 1 200 ? -43.863 34.279 53.303 1.00 52.09 200 SER A N 1
ATOM 1640 C CA . SER A 1 200 ? -43.436 35.472 52.562 1.00 52.09 200 SER A CA 1
ATOM 1641 C C . SER A 1 200 ? -42.648 36.414 53.470 1.00 52.09 200 SER A C 1
ATOM 1643 O O . SER A 1 200 ? -43.152 36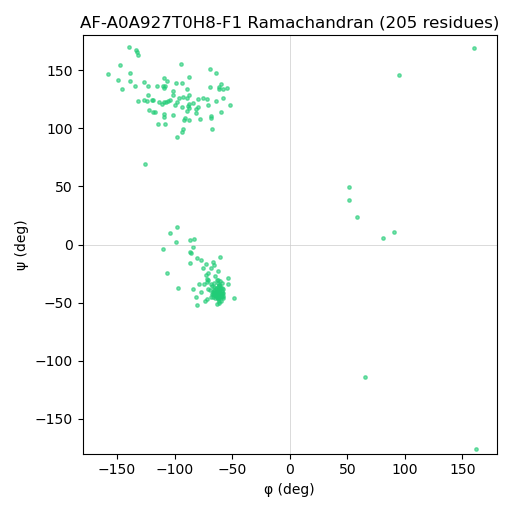.822 54.521 1.00 52.09 200 SER A O 1
ATOM 1645 N N . GLU A 1 201 ? -41.465 36.837 53.039 1.00 57.22 201 GLU A N 1
ATOM 1646 C CA . GLU A 1 201 ? -40.709 37.888 53.715 1.00 57.22 201 GLU A CA 1
ATOM 1647 C C . GLU A 1 201 ? -41.257 39.260 53.289 1.00 57.22 201 GLU A C 1
ATOM 1649 O O . GLU A 1 201 ? -41.222 39.649 52.121 1.00 57.22 201 GLU A O 1
ATOM 1654 N N . LYS A 1 202 ? -41.865 39.980 54.235 1.00 63.75 202 LYS A N 1
ATOM 1655 C CA . LYS A 1 202 ? -42.531 41.258 53.966 1.00 63.75 202 LYS A CA 1
ATOM 1656 C C . LYS A 1 202 ? -41.469 42.357 53.844 1.00 63.75 202 LYS A C 1
ATOM 1658 O O . LYS A 1 202 ? -40.891 42.762 54.850 1.00 63.75 202 LYS A O 1
ATOM 1663 N N . ALA A 1 203 ? -41.226 42.851 52.629 1.00 58.59 203 ALA A N 1
ATOM 1664 C CA . ALA A 1 203 ? -40.325 43.977 52.390 1.00 58.59 203 ALA A CA 1
ATOM 1665 C C . ALA A 1 203 ? -40.816 45.227 53.146 1.00 58.59 203 ALA A C 1
ATOM 1667 O O . ALA A 1 203 ? -41.892 45.764 52.873 1.00 58.59 203 ALA A O 1
ATOM 1668 N N . ARG A 1 204 ? -40.035 45.671 54.134 1.00 53.28 204 ARG A N 1
ATOM 1669 C CA . ARG A 1 204 ? -40.320 46.849 54.958 1.00 53.28 204 ARG A CA 1
ATOM 1670 C C . ARG A 1 204 ? -39.634 48.060 54.324 1.00 53.28 204 ARG A C 1
ATOM 1672 O O . ARG A 1 204 ? -38.435 48.246 54.495 1.00 53.28 204 ARG A O 1
ATOM 1679 N N . TYR A 1 205 ? -40.385 48.863 53.576 1.00 52.41 205 TYR A N 1
ATOM 1680 C CA . TYR A 1 205 ? -39.927 50.186 53.147 1.00 52.41 205 TYR A CA 1
ATOM 1681 C C . TYR A 1 205 ? -39.907 51.119 54.366 1.00 52.41 205 TYR A C 1
ATOM 1683 O O . TYR A 1 205 ? -40.938 51.313 55.010 1.00 52.41 205 TYR A O 1
ATOM 1691 N N . ASN A 1 206 ? -38.732 51.656 54.699 1.00 56.91 206 ASN A N 1
ATOM 1692 C CA . ASN A 1 206 ? -38.595 52.771 55.634 1.00 56.91 206 ASN A CA 1
ATOM 1693 C C . ASN A 1 206 ? -38.687 54.083 54.839 1.00 56.91 206 ASN A C 1
ATOM 1695 O O . ASN A 1 206 ? -38.088 54.180 53.769 1.00 56.91 206 ASN A O 1
ATOM 1699 N N . TYR A 1 207 ? -39.490 55.010 55.368 1.00 50.78 207 TYR A N 1
ATOM 1700 C CA . TYR A 1 207 ? -39.815 56.335 54.827 1.00 50.78 207 TYR A CA 1
ATOM 1701 C C . TYR A 1 207 ? -38.593 57.203 54.527 1.00 50.78 207 TYR A C 1
ATOM 1703 O O . TYR A 1 207 ? -37.634 57.156 55.331 1.00 50.78 207 TYR A O 1
#

Mean predicted aligned error: 16.32 Å

Solvent-accessible surface area (backbone atoms only — not comparable to full-atom values): 12024 Å² total; per-residue (Å²): 117,67,68,63,54,51,51,52,51,55,51,30,47,57,73,15,26,30,35,34,39,36,48,36,89,55,53,67,60,52,54,50,51,33,53,77,70,70,44,65,72,45,80,72,44,76,83,48,88,38,34,39,34,31,34,32,34,54,74,51,45,60,58,47,53,60,50,30,64,75,68,77,45,51,75,45,78,77,45,82,49,29,43,62,55,51,53,58,75,41,49,80,50,47,58,54,55,50,50,51,51,47,51,52,52,51,50,55,57,59,52,44,24,25,74,42,79,44,82,46,62,53,86,91,54,64,64,66,59,52,51,52,54,36,38,75,68,58,56,45,73,75,33,51,58,89,78,52,59,58,68,61,48,43,51,54,51,54,72,74,35,82,60,49,63,45,68,44,76,46,80,56,82,37,32,36,41,34,41,41,38,66,46,77,80,76,75,80,82,72,62,91,84,64,88,77,85,86,82,80,84,79,84,79,84,80,133